Protein 1P0H (pdb70)

Structure (mmCIF, N/CA/C/O backbone):
data_1P0H
#
_entry.id   1P0H
#
_cell.length_a   59.800
_cell.length_b   61.500
_cell.length_c   84.600
_cell.angle_alpha   90.00
_cell.angle_beta   90.00
_cell.angle_gamma   90.00
#
_symmetry.space_group_name_H-M   'P 21 21 21'
#
loop_
_entity.id
_entity.type
_entity.pdbx_description
1 polymer 'hypothetical protein Rv0819'
2 non-polymer 'COENZYME A'
3 non-polymer 'ACETYL COENZYME *A'
4 water water
#
loop_
_atom_site.group_PDB
_atom_site.id
_atom_site.type_symbol
_atom_site.label_atom_id
_atom_site.label_alt_id
_atom_site.label_comp_id
_atom_site.label_asym_id
_atom_site.label_entity_id
_atom_site.label_seq_id
_atom_site.pdbx_PDB_ins_code
_atom_site.Cartn_x
_atom_site.Cartn_y
_atom_site.Cartn_z
_atom_site.occupancy
_atom_site.B_iso_or_equiv
_atom_site.auth_seq_id
_atom_site.auth_comp_id
_atom_site.auth_asym_id
_atom_site.auth_atom_id
_atom_site.pdbx_PDB_model_num
ATOM 1 N N . ALA A 1 6 ? 44.491 0.335 -5.649 1.00 34.69 3 ALA A N 1
ATOM 2 C CA . ALA A 1 6 ? 43.218 0.465 -6.449 1.00 35.01 3 ALA A CA 1
ATOM 3 C C . ALA A 1 6 ? 42.028 0.118 -5.544 1.00 34.57 3 ALA A C 1
ATOM 4 O O . ALA A 1 6 ? 42.021 -0.943 -4.932 1.00 33.76 3 ALA A O 1
ATOM 6 N N . LEU A 1 7 ? 41.049 1.025 -5.455 1.00 34.05 4 LEU A N 1
ATOM 7 C CA . LEU A 1 7 ? 39.854 0.803 -4.633 1.00 32.27 4 LEU A CA 1
ATOM 8 C C . LEU A 1 7 ? 38.768 0.161 -5.481 1.00 32.33 4 LEU A C 1
ATOM 9 O O . LEU A 1 7 ? 38.273 0.757 -6.451 1.00 34.92 4 LEU A O 1
ATOM 14 N N . ASP A 1 8 ? 38.391 -1.058 -5.158 1.00 30.69 5 ASP A N 1
ATOM 15 C CA . ASP A 1 8 ? 37.387 -1.728 -5.959 1.00 30.27 5 ASP A CA 1
ATOM 16 C C . ASP A 1 8 ? 36.048 -1.771 -5.275 1.00 27.62 5 ASP A C 1
ATOM 17 O O . ASP A 1 8 ? 35.916 -2.358 -4.196 1.00 26.55 5 ASP A O 1
ATOM 22 N N . TRP A 1 9 ? 35.044 -1.142 -5.887 1.00 24.05 6 TRP A N 1
ATOM 23 C CA . TRP A 1 9 ? 33.709 -1.169 -5.278 1.00 22.48 6 TRP A CA 1
ATOM 24 C C . TRP A 1 9 ? 33.169 -2.581 -5.289 1.00 22.66 6 TRP A C 1
ATOM 25 O O . TRP A 1 9 ? 33.252 -3.290 -6.318 1.00 24.00 6 TRP A O 1
ATOM 36 N N . ARG A 1 10 ? 32.648 -3.031 -4.142 1.00 20.53 7 ARG A N 1
ATOM 37 C CA . ARG A 1 10 ? 32.109 -4.375 -4.000 1.00 20.86 7 ARG A CA 1
ATOM 38 C C . ARG A 1 10 ? 30.603 -4.296 -3.749 1.00 21.93 7 ARG A C 1
ATOM 39 O O . ARG A 1 10 ? 30.164 -3.394 -3.041 1.00 19.68 7 ARG A O 1
ATOM 47 N N . SER A 1 11 ? 29.821 -5.233 -4.294 1.00 21.44 8 SER A N 1
ATOM 48 C CA . SER A 1 11 ? 28.394 -5.210 -4.078 1.00 22.90 8 SER A CA 1
ATOM 49 C C . SER A 1 11 ? 28.019 -6.285 -3.040 1.00 22.44 8 SER A C 1
ATOM 50 O O . SER A 1 11 ? 26.905 -6.314 -2.529 1.00 24.10 8 SER A O 1
ATOM 53 N N . ALA A 1 12 ? 28.950 -7.187 -2.747 1.00 22.92 9 ALA A N 1
ATOM 54 C CA . ALA A 1 12 ? 28.722 -8.238 -1.762 1.00 23.47 9 ALA A CA 1
ATOM 55 C C . ALA A 1 12 ? 30.089 -8.633 -1.155 1.00 23.50 9 ALA A C 1
ATOM 56 O O . ALA A 1 12 ? 31.165 -8.308 -1.734 1.00 25.32 9 ALA A O 1
ATOM 58 N N . LEU A 1 13 ? 30.029 -9.275 0.012 1.00 21.34 10 LEU A N 1
ATOM 59 C CA . LEU A 1 13 ? 31.231 -9.701 0.774 1.00 22.21 10 LEU A CA 1
ATOM 60 C C . LEU A 1 13 ? 31.206 -11.155 1.238 1.00 21.37 10 LEU A C 1
ATOM 61 O O . LEU A 1 13 ? 30.185 -11.681 1.625 1.00 22.62 10 LEU A O 1
ATOM 66 N N . THR A 1 14 ? 32.352 -11.820 1.230 1.00 23.84 11 THR A N 1
ATOM 67 C CA . THR A 1 14 ? 32.382 -13.178 1.755 1.00 24.94 11 THR A CA 1
ATOM 68 C C . THR A 1 14 ? 32.251 -13.190 3.271 1.00 25.11 11 THR A C 1
ATOM 69 O O . THR A 1 14 ? 32.402 -12.137 3.927 1.00 23.35 11 THR A O 1
ATOM 73 N N . ALA A 1 15 ? 32.012 -14.373 3.842 1.00 23.64 12 ALA A N 1
ATOM 74 C CA . ALA A 1 15 ? 31.886 -14.494 5.285 1.00 22.61 12 ALA A CA 1
ATOM 75 C C . ALA A 1 15 ? 33.161 -13.991 5.961 1.00 23.21 12 ALA A C 1
ATOM 76 O O . ALA A 1 15 ? 33.078 -13.320 6.986 1.00 22.79 12 ALA A O 1
ATOM 78 N N . ASP A 1 16 ? 34.318 -14.334 5.397 1.00 24.80 13 ASP A N 1
ATOM 79 C CA . ASP A 1 16 ? 35.583 -13.933 6.016 1.00 25.39 13 ASP A CA 1
ATOM 80 C C . ASP A 1 16 ? 35.695 -12.414 5.992 1.00 24.76 13 ASP A C 1
ATOM 81 O O . ASP A 1 16 ? 36.159 -11.812 6.972 1.00 22.48 13 ASP A O 1
ATOM 86 N N . GLU A 1 17 ? 35.328 -11.824 4.855 1.00 22.15 14 GLU A N 1
ATOM 87 C CA . GLU A 1 17 ? 35.436 -10.356 4.710 1.00 20.54 14 GLU A CA 1
ATOM 88 C C . GLU A 1 17 ? 34.481 -9.710 5.697 1.00 19.86 14 GLU A C 1
ATOM 89 O O . GLU A 1 17 ? 34.801 -8.674 6.277 1.00 16.61 14 GLU A O 1
ATOM 95 N N . GLN A 1 18 ? 33.305 -10.308 5.881 1.00 18.40 15 GLN A N 1
ATOM 96 C CA . GLN A 1 18 ? 32.366 -9.727 6.835 1.00 17.90 15 GLN A CA 1
ATOM 97 C C . GLN A 1 18 ? 32.939 -9.745 8.222 1.00 18.11 15 GLN A C 1
ATOM 98 O O . GLN A 1 18 ? 32.842 -8.766 8.984 1.00 16.09 15 GLN A O 1
ATOM 104 N N . ARG A 1 19 ? 33.603 -10.846 8.538 1.00 18.56 16 ARG A N 1
ATOM 105 C CA . ARG A 1 19 ? 34.217 -10.967 9.846 1.00 17.86 16 ARG A CA 1
ATOM 106 C C . ARG A 1 19 ? 35.337 -9.954 9.984 1.00 15.18 16 ARG A C 1
ATOM 107 O O . ARG A 1 19 ? 35.515 -9.420 11.068 1.00 16.98 16 ARG A O 1
ATOM 115 N N A SER A 1 20 ? 36.074 -9.733 8.888 0.50 15.17 17 SER A N 1
ATOM 116 N N B SER A 1 20 ? 36.101 -9.722 8.933 0.50 15.98 17 SER A N 1
ATOM 117 C CA A SER A 1 20 ? 37.190 -8.776 8.852 0.50 13.74 17 SER A CA 1
ATOM 118 C CA B SER A 1 20 ? 37.155 -8.757 9.101 0.50 15.39 17 SER A CA 1
ATOM 119 C C A SER A 1 20 ? 36.722 -7.334 9.097 0.50 14.03 17 SER A C 1
ATOM 120 C C B SER A 1 20 ? 36.640 -7.336 9.254 0.50 14.87 17 SER A C 1
ATOM 121 O O A SER A 1 20 ? 37.384 -6.556 9.780 0.50 15.36 17 SER A O 1
ATOM 122 O O B SER A 1 20 ? 37.225 -6.551 10.004 0.50 15.98 17 SER A O 1
ATOM 127 N N . VAL A 1 21 ? 35.564 -6.993 8.551 1.00 14.64 18 VAL A N 1
ATOM 128 C CA . VAL A 1 21 ? 35.016 -5.665 8.711 1.00 14.09 18 VAL A CA 1
ATOM 129 C C . VAL A 1 21 ? 34.507 -5.515 10.150 1.00 12.68 18 VAL A C 1
ATOM 130 O O . VAL A 1 21 ? 34.731 -4.473 10.798 1.00 13.54 18 VAL A O 1
ATOM 134 N N . ARG A 1 22 ? 33.795 -6.526 10.678 1.00 12.37 19 ARG A N 1
ATOM 135 C CA . ARG A 1 22 ? 33.328 -6.408 12.042 1.00 13.47 19 ARG A CA 1
ATOM 136 C C . ARG A 1 22 ? 34.520 -6.256 13.011 1.00 13.95 19 ARG A C 1
ATOM 137 O O . ARG A 1 22 ? 34.454 -5.546 14.011 1.00 13.48 19 ARG A O 1
ATOM 145 N N . ALA A 1 23 ? 35.617 -6.933 12.687 1.00 15.80 20 ALA A N 1
ATOM 146 C CA . ALA A 1 23 ? 36.768 -6.824 13.571 1.00 14.03 20 ALA A CA 1
ATOM 147 C C . ALA A 1 23 ? 37.330 -5.436 13.582 1.00 14.10 20 ALA A C 1
ATOM 148 O O . ALA A 1 23 ? 37.772 -4.953 14.625 1.00 15.11 20 ALA A O 1
ATOM 150 N N . LEU A 1 24 ? 37.318 -4.813 12.417 1.00 13.83 21 LEU A N 1
ATOM 151 C CA . LEU A 1 24 ? 37.877 -3.453 12.280 1.00 13.08 21 LEU A CA 1
ATOM 152 C C . LEU A 1 24 ? 36.986 -2.505 13.054 1.00 13.36 21 LEU A C 1
ATOM 153 O O . LEU A 1 24 ? 37.447 -1.606 13.762 1.00 11.99 21 LEU A O 1
ATOM 158 N N . VAL A 1 25 ? 35.685 -2.698 12.901 1.00 13.25 22 VAL A N 1
ATOM 159 C CA . VAL A 1 25 ? 34.711 -1.853 13.626 1.00 13.38 22 VAL A CA 1
ATOM 160 C C . VAL A 1 25 ? 34.815 -1.987 15.165 1.00 14.79 22 VAL A C 1
ATOM 161 O O . VAL A 1 25 ? 34.914 -1.009 15.842 1.00 14.60 22 VAL A O 1
ATOM 165 N N . THR A 1 26 ? 34.890 -3.221 15.670 1.00 15.17 23 THR A N 1
ATOM 166 C CA . THR A 1 26 ? 35.001 -3.468 17.098 1.00 16.06 23 THR A CA 1
ATOM 167 C C . THR A 1 26 ? 36.329 -2.899 17.651 1.00 16.46 23 THR A C 1
ATOM 168 O O . THR A 1 26 ? 36.356 -2.280 18.719 1.00 17.61 23 THR A O 1
ATOM 172 N N . ALA A 1 27 ? 37.406 -3.066 16.907 1.00 16.71 24 ALA A N 1
ATOM 173 C CA . ALA A 1 27 ? 38.711 -2.560 17.351 1.00 17.62 24 ALA A CA 1
ATOM 174 C C . ALA A 1 27 ? 38.649 -1.057 17.439 1.00 18.42 24 ALA A C 1
ATOM 175 O O . ALA A 1 27 ? 39.194 -0.432 18.350 1.00 18.54 24 ALA A O 1
ATOM 177 N N . THR A 1 28 ? 37.922 -0.457 16.507 1.00 14.42 25 THR A N 1
ATOM 178 C CA . THR A 1 28 ? 37.868 0.977 16.496 1.00 14.36 25 THR A CA 1
ATOM 179 C C . THR A 1 28 ? 37.002 1.532 17.630 1.00 15.26 25 THR A C 1
ATOM 180 O O . THR A 1 28 ? 37.367 2.545 18.254 1.00 15.40 25 THR A O 1
ATOM 184 N N . THR A 1 29 ? 35.871 0.882 17.899 1.00 14.15 26 THR A N 1
ATOM 185 C CA . THR A 1 29 ? 35.013 1.302 18.983 1.00 14.90 26 THR A CA 1
ATOM 186 C C . THR A 1 29 ? 35.795 1.286 20.310 1.00 18.44 26 THR A C 1
ATOM 187 O O . THR A 1 29 ? 35.687 2.189 21.102 1.00 17.68 26 THR A O 1
ATOM 191 N N . ALA A 1 30 ? 36.658 0.288 20.458 1.00 18.98 27 ALA A N 1
ATOM 192 C CA . ALA A 1 30 ? 37.414 0.173 21.707 1.00 20.50 27 ALA A CA 1
ATOM 193 C C . ALA A 1 30 ? 38.289 1.377 21.963 1.00 21.83 27 ALA A C 1
ATOM 194 O O . ALA A 1 30 ? 38.442 1.827 23.126 1.00 23.46 27 ALA A O 1
ATOM 196 N N . VAL A 1 31 ? 38.925 1.858 20.907 1.00 18.77 28 VAL A N 1
ATOM 197 C CA . VAL A 1 31 ? 39.819 2.999 20.988 1.00 19.44 28 VAL A CA 1
ATOM 198 C C . VAL A 1 31 ? 39.119 4.346 20.984 1.00 19.23 28 VAL A C 1
ATOM 199 O O . VAL A 1 31 ? 39.399 5.246 21.809 1.00 19.67 28 VAL A O 1
ATOM 203 N N . ASP A 1 32 ? 38.161 4.493 20.059 1.00 16.82 29 ASP A N 1
ATOM 204 C CA . ASP A 1 32 ? 37.493 5.791 19.920 1.00 17.33 29 ASP A CA 1
ATOM 205 C C . ASP A 1 32 ? 36.383 6.035 20.951 1.00 17.69 29 ASP A C 1
ATOM 206 O O . ASP A 1 32 ? 36.007 7.222 21.150 1.00 18.40 29 ASP A O 1
ATOM 211 N N . GLY A 1 33 ? 35.846 4.944 21.533 1.00 17.95 30 GLY A N 1
ATOM 212 C CA . GLY A 1 33 ? 34.771 5.033 22.515 1.00 19.17 30 GLY A CA 1
ATOM 213 C C . GLY A 1 33 ? 33.388 5.197 21.865 1.00 18.87 30 GLY A C 1
ATOM 214 O O . GLY A 1 33 ? 32.361 5.314 22.560 1.00 21.00 30 GLY A O 1
ATOM 215 N N . VAL A 1 34 ? 33.392 5.230 20.525 1.00 17.69 31 VAL A N 1
ATOM 216 C CA . VAL A 1 34 ? 32.187 5.417 19.712 1.00 19.19 31 VAL A CA 1
ATOM 217 C C . VAL A 1 34 ? 32.292 4.448 18.499 1.00 16.38 31 VAL A C 1
ATOM 218 O O . VAL A 1 34 ? 33.352 4.363 17.902 1.00 14.88 31 VAL A O 1
ATOM 222 N N . ALA A 1 35 ? 31.213 3.736 18.124 1.00 14.94 32 ALA A N 1
ATOM 223 C CA . ALA A 1 35 ? 31.303 2.839 16.965 1.00 14.88 32 ALA A CA 1
ATOM 224 C C . ALA A 1 35 ? 31.398 3.753 15.738 1.00 13.70 32 ALA A C 1
ATOM 225 O O . ALA A 1 35 ? 30.624 4.685 15.591 1.00 13.15 32 ALA A O 1
ATOM 227 N N . PRO A 1 36 ? 32.305 3.457 14.820 1.00 13.08 33 PRO A N 1
ATOM 228 C CA . PRO A 1 36 ? 32.498 4.306 13.631 1.00 12.14 33 PRO A CA 1
ATOM 229 C C . PRO A 1 36 ? 31.472 4.213 12.557 1.00 11.60 33 PRO A C 1
ATOM 230 O O . PRO A 1 36 ? 31.384 5.119 11.702 1.00 13.51 33 PRO A O 1
ATOM 234 N N . VAL A 1 37 ? 30.782 3.089 12.539 1.00 12.05 34 VAL A N 1
ATOM 235 C CA . VAL A 1 37 ? 29.675 2.902 11.560 1.00 12.86 34 VAL A CA 1
ATOM 236 C C . VAL A 1 37 ? 28.496 2.381 12.362 1.00 13.38 34 VAL A C 1
ATOM 237 O O . VAL A 1 37 ? 28.655 1.790 13.420 1.00 15.41 34 VAL A O 1
ATOM 241 N N . GLY A 1 38 ? 27.275 2.631 11.879 1.00 12.47 35 GLY A N 1
ATOM 242 C CA . GLY A 1 38 ? 26.100 2.204 12.603 1.00 14.43 35 GLY A CA 1
ATOM 243 C C . GLY A 1 38 ? 25.653 0.789 12.535 1.00 13.55 35 GLY A C 1
ATOM 244 O O . GLY A 1 38 ? 26.175 -0.034 11.759 1.00 14.44 35 GLY A O 1
ATOM 245 N N . GLU A 1 39 ? 24.628 0.493 13.320 1.00 14.58 36 GLU A N 1
ATOM 246 C CA . GLU A 1 39 ? 24.123 -0.855 13.381 1.00 17.18 36 GLU A CA 1
ATOM 247 C C . GLU A 1 39 ? 23.535 -1.341 12.072 1.00 14.96 36 GLU A C 1
ATOM 248 O O . GLU A 1 39 ? 23.638 -2.517 11.751 1.00 16.70 36 GLU A O 1
ATOM 254 N N . GLN A 1 40 ? 22.932 -0.436 11.313 1.00 15.70 37 GLN A N 1
ATOM 255 C CA . GLN A 1 40 ? 22.365 -0.846 10.043 1.00 15.73 37 GLN A CA 1
ATOM 256 C C . GLN A 1 40 ? 23.493 -1.171 9.040 1.00 14.43 37 GLN A C 1
ATOM 257 O O . GLN A 1 40 ? 23.376 -2.146 8.267 1.00 14.22 37 GLN A O 1
ATOM 263 N N . VAL A 1 41 ? 24.583 -0.406 9.082 1.00 14.77 38 VAL A N 1
ATOM 264 C CA . VAL A 1 41 ? 25.712 -0.720 8.176 1.00 13.71 38 VAL A CA 1
ATOM 265 C C . VAL A 1 41 ? 26.165 -2.161 8.498 1.00 15.59 38 VAL A C 1
ATOM 266 O O . VAL A 1 41 ? 26.448 -2.948 7.596 1.00 15.31 38 VAL A O 1
ATOM 270 N N . LEU A 1 42 ? 26.255 -2.507 9.801 1.00 14.72 39 LEU A N 1
ATOM 271 C CA . LEU A 1 42 ? 26.670 -3.878 10.154 1.00 14.68 39 LEU A CA 1
ATOM 272 C C . LEU A 1 42 ? 25.695 -4.904 9.606 1.00 14.95 39 LEU A C 1
ATOM 273 O O . LEU A 1 42 ? 26.111 -5.951 9.127 1.00 15.82 39 LEU A O 1
ATOM 278 N N . ARG A 1 43 ? 24.404 -4.587 9.595 1.00 15.28 40 ARG A N 1
ATOM 279 C CA . ARG A 1 43 ? 23.420 -5.556 9.043 1.00 16.28 40 ARG A CA 1
ATOM 280 C C . ARG A 1 43 ? 23.556 -5.654 7.511 1.00 17.15 40 ARG A C 1
ATOM 281 O O . ARG A 1 43 ? 23.166 -6.663 6.909 1.00 19.30 40 ARG A O 1
ATOM 289 N N . GLU A 1 44 ? 24.112 -4.632 6.889 1.00 14.91 41 GLU A N 1
ATOM 290 C CA . GLU A 1 44 ? 24.229 -4.648 5.413 1.00 15.74 41 GLU A CA 1
ATOM 291 C C . GLU A 1 44 ? 25.412 -5.494 4.990 1.00 17.16 41 GLU A C 1
ATOM 292 O O . GLU A 1 44 ? 25.540 -5.858 3.808 1.00 15.40 41 GLU A O 1
ATOM 298 N N . LEU A 1 45 ? 26.309 -5.831 5.928 1.00 16.27 42 LEU A N 1
ATOM 299 C CA . LEU A 1 45 ? 27.478 -6.588 5.499 1.00 16.56 42 LEU A CA 1
ATOM 300 C C . LEU A 1 45 ? 27.166 -7.944 4.864 1.00 17.38 42 LEU A C 1
ATOM 301 O O . LEU A 1 45 ? 27.931 -8.421 3.987 1.00 17.89 42 LEU A O 1
ATOM 306 N N . GLY A 1 46 ? 26.082 -8.556 5.345 1.00 17.24 43 GLY A N 1
ATOM 307 C CA . GLY A 1 46 ? 25.689 -9.876 4.874 1.00 17.55 43 GLY A CA 1
ATOM 308 C C . GLY A 1 46 ? 24.630 -9.812 3.789 1.00 19.59 43 GLY A C 1
ATOM 309 O O . GLY A 1 46 ? 24.079 -10.862 3.469 1.00 21.79 43 GLY A O 1
ATOM 310 N N . GLN A 1 47 ? 24.384 -8.617 3.232 1.00 18.34 44 GLN A N 1
ATOM 311 C CA . GLN A 1 47 ? 23.391 -8.422 2.158 1.00 19.74 44 GLN A CA 1
ATOM 312 C C . GLN A 1 47 ? 24.050 -7.919 0.880 1.00 19.32 44 GLN A C 1
ATOM 313 O O . GLN A 1 47 ? 25.243 -7.615 0.874 1.00 19.44 44 GLN A O 1
ATOM 319 N N . GLN A 1 48 ? 23.254 -7.819 -0.199 1.00 18.80 45 GLN A N 1
ATOM 320 C CA . GLN A 1 48 ? 23.799 -7.380 -1.498 1.00 19.43 45 GLN A CA 1
ATOM 321 C C . GLN A 1 48 ? 23.110 -6.105 -1.953 1.00 20.07 45 GLN A C 1
ATOM 322 O O . GLN A 1 48 ? 23.032 -5.817 -3.159 1.00 18.96 45 GLN A O 1
ATOM 328 N N . ARG A 1 49 ? 22.701 -5.298 -0.980 1.00 19.48 46 ARG A N 1
ATOM 329 C CA . ARG A 1 49 ? 21.942 -4.062 -1.218 1.00 20.48 46 ARG A CA 1
ATOM 330 C C . ARG A 1 49 ? 22.773 -2.814 -1.206 1.00 18.24 46 ARG A C 1
ATOM 331 O O . ARG A 1 49 ? 22.270 -1.757 -1.577 1.00 19.47 46 ARG A O 1
ATOM 339 N N . THR A 1 50 ? 24.033 -2.898 -0.792 1.00 15.29 47 THR A N 1
ATOM 340 C CA . THR A 1 50 ? 24.840 -1.693 -0.728 1.00 16.26 47 THR A CA 1
ATOM 341 C C . THR A 1 50 ? 26.196 -1.855 -1.410 1.00 15.52 47 THR A C 1
ATOM 342 O O . THR A 1 50 ? 26.439 -2.897 -2.057 1.00 16.14 47 THR A O 1
ATOM 346 N N . GLU A 1 51 ? 27.032 -0.824 -1.387 1.00 14.53 48 GLU A N 1
ATOM 347 C CA . GLU A 1 51 ? 28.340 -0.956 -2.022 1.00 16.34 48 GLU A CA 1
ATOM 348 C C . GLU A 1 51 ? 29.439 -0.709 -1.004 1.00 16.65 48 GLU A C 1
ATOM 349 O O . GLU A 1 51 ? 29.249 0.031 -0.065 1.00 15.48 48 GLU A O 1
ATOM 355 N N . HIS A 1 52 ? 30.566 -1.370 -1.188 1.00 16.53 49 HIS A N 1
ATOM 356 C CA . HIS A 1 52 ? 31.607 -1.316 -0.140 1.00 16.93 49 HIS A CA 1
ATOM 357 C C . HIS A 1 52 ? 33.029 -1.149 -0.689 1.00 16.86 49 HIS A C 1
ATOM 358 O O . HIS A 1 52 ? 33.367 -1.542 -1.814 1.00 17.94 49 HIS A O 1
ATOM 365 N N . LEU A 1 53 ? 33.872 -0.575 0.144 1.00 14.95 50 LEU A N 1
ATOM 366 C CA . LEU A 1 53 ? 35.306 -0.525 -0.155 1.00 14.21 50 LEU A CA 1
ATOM 367 C C . LEU A 1 53 ? 35.982 -1.196 1.066 1.00 16.02 50 LEU A C 1
ATOM 368 O O . LEU A 1 53 ? 35.676 -0.856 2.207 1.00 15.79 50 LEU A O 1
ATOM 373 N N . LEU A 1 54 ? 36.909 -2.128 0.810 1.00 15.89 51 LEU A N 1
ATOM 374 C CA . LEU A 1 54 ? 37.702 -2.750 1.861 1.00 16.40 51 LEU A CA 1
ATOM 375 C C . LEU A 1 54 ? 39.184 -2.462 1.519 1.00 17.82 51 LEU A C 1
ATOM 376 O O . LEU A 1 54 ? 39.649 -2.801 0.408 1.00 20.45 51 LEU A O 1
ATOM 381 N N . VAL A 1 55 ? 39.934 -1.892 2.449 1.00 17.77 52 VAL A N 1
ATOM 382 C CA . VAL A 1 55 ? 41.328 -1.619 2.170 1.00 17.69 52 VAL A CA 1
ATOM 383 C C . VAL A 1 55 ? 42.093 -2.644 2.994 1.00 19.44 52 VAL A C 1
ATOM 384 O O . VAL A 1 55 ? 41.960 -2.729 4.212 1.00 17.94 52 VAL A O 1
ATOM 388 N N . ALA A 1 56 ? 42.854 -3.469 2.284 1.00 19.35 53 ALA A N 1
ATOM 389 C CA . ALA A 1 56 ? 43.621 -4.555 2.889 1.00 21.13 53 ALA A CA 1
ATOM 390 C C . ALA A 1 56 ? 44.892 -4.040 3.453 1.00 21.92 53 ALA A C 1
ATOM 391 O O . ALA A 1 56 ? 45.450 -3.058 2.990 1.00 21.37 53 ALA A O 1
ATOM 393 N N . GLY A 1 57 ? 45.376 -4.753 4.459 1.00 24.03 54 GLY A N 1
ATOM 394 C CA . GLY A 1 57 ? 46.631 -4.419 5.051 1.00 24.88 54 GLY A CA 1
ATOM 395 C C . GLY A 1 57 ? 47.758 -4.892 4.124 1.00 28.50 54 GLY A C 1
ATOM 396 O O . GLY A 1 57 ? 47.531 -5.483 3.059 1.00 25.13 54 GLY A O 1
ATOM 397 N N . SER A 1 58 ? 48.981 -4.650 4.582 1.00 32.18 55 SER A N 1
ATOM 398 C CA . SER A 1 58 ? 50.213 -4.930 3.840 1.00 34.94 55 SER A CA 1
ATOM 399 C C . SER A 1 58 ? 50.644 -6.349 3.512 1.00 35.87 55 SER A C 1
ATOM 400 O O . SER A 1 58 ? 51.175 -6.596 2.438 1.00 36.81 55 SER A O 1
ATOM 403 N N . ARG A 1 59 ? 50.471 -7.295 4.416 1.00 36.27 56 ARG A N 1
ATOM 404 C CA . ARG A 1 59 ? 50.925 -8.604 4.022 1.00 36.01 56 ARG A CA 1
ATOM 405 C C . ARG A 1 59 ? 49.774 -9.580 4.010 1.00 33.92 56 ARG A C 1
ATOM 406 O O . ARG A 1 59 ? 48.703 -9.286 4.539 1.00 34.05 56 ARG A O 1
ATOM 414 N N . PRO A 1 60 ? 49.964 -10.738 3.353 1.00 31.45 57 PRO A N 1
ATOM 415 C CA . PRO A 1 60 ? 48.939 -11.772 3.235 1.00 29.68 57 PRO A CA 1
ATOM 416 C C . PRO A 1 60 ? 48.440 -12.330 4.553 1.00 27.76 57 PRO A C 1
ATOM 417 O O . PRO A 1 60 ? 49.200 -12.405 5.541 1.00 26.05 57 PRO A O 1
ATOM 421 N N . GLY A 1 61 ? 47.158 -12.709 4.547 1.00 25.21 58 GLY A N 1
ATOM 422 C CA . GLY A 1 61 ? 46.549 -13.295 5.717 1.00 24.19 58 GLY A CA 1
ATOM 423 C C . GLY A 1 61 ? 46.226 -12.299 6.817 1.00 24.40 58 GLY A C 1
ATOM 424 O O . GLY A 1 61 ? 45.890 -12.711 7.926 1.00 26.15 58 GLY A O 1
ATOM 425 N N . GLY A 1 62 ? 46.259 -11.004 6.517 1.00 22.20 59 GLY A N 1
ATOM 426 C CA . GLY A 1 62 ? 46.021 -10.038 7.575 1.00 20.78 59 GLY A CA 1
ATOM 427 C C . GLY A 1 62 ? 44.648 -9.371 7.649 1.00 20.10 59 GLY A C 1
ATOM 428 O O . GLY A 1 62 ? 43.762 -9.576 6.804 1.00 20.85 59 GLY A O 1
ATOM 429 N N . PRO A 1 63 ? 44.457 -8.560 8.684 1.00 16.37 60 PRO A N 1
ATOM 430 C CA . PRO A 1 63 ? 43.183 -7.866 8.864 1.00 15.79 60 PRO A CA 1
ATOM 431 C C . PRO A 1 63 ? 43.076 -6.673 7.898 1.00 16.32 60 PRO A C 1
ATOM 432 O O . PRO A 1 63 ? 44.073 -6.261 7.312 1.00 16.98 60 PRO A O 1
ATOM 436 N N . ILE A 1 64 ? 41.878 -6.138 7.762 1.00 17.79 61 ILE A N 1
ATOM 437 C CA . ILE A 1 64 ? 41.786 -4.952 6.904 1.00 19.74 61 ILE A CA 1
ATOM 438 C C . ILE A 1 64 ? 42.073 -3.642 7.672 1.00 19.15 61 ILE A C 1
ATOM 439 O O . ILE A 1 64 ? 42.102 -3.598 8.920 1.00 22.50 61 ILE A O 1
ATOM 444 N N . ILE A 1 65 ? 42.365 -2.581 6.967 1.00 19.13 62 ILE A N 1
ATOM 445 C CA . ILE A 1 65 ? 42.728 -1.353 7.653 1.00 19.21 62 ILE A CA 1
ATOM 446 C C . ILE A 1 65 ? 41.738 -0.234 7.372 1.00 18.16 62 ILE A C 1
ATOM 447 O O . ILE A 1 65 ? 41.751 0.801 8.068 1.00 19.81 62 ILE A O 1
ATOM 452 N N . GLY A 1 66 ? 40.864 -0.447 6.389 1.00 15.76 63 GLY A N 1
ATOM 453 C CA . GLY A 1 66 ? 39.907 0.628 6.097 1.00 13.86 63 GLY A CA 1
ATOM 454 C C . GLY A 1 66 ? 38.677 0.022 5.488 1.00 12.14 63 GLY A C 1
ATOM 455 O O . GLY A 1 66 ? 38.726 -1.015 4.808 1.00 13.10 63 GLY A O 1
ATOM 456 N N . TYR A 1 67 ? 37.544 0.690 5.730 1.00 11.52 64 TYR A N 1
ATOM 457 C CA . TYR A 1 67 ? 36.275 0.207 5.207 1.00 11.89 64 TYR A CA 1
ATOM 458 C C . TYR A 1 67 ? 35.328 1.374 4.952 1.00 12.30 64 TYR A C 1
ATOM 459 O O . TYR A 1 67 ? 35.294 2.308 5.719 1.00 12.20 64 TYR A O 1
ATOM 468 N N . LEU A 1 68 ? 34.539 1.279 3.890 1.00 11.45 65 LEU A N 1
ATOM 469 C CA . LEU A 1 68 ? 33.516 2.326 3.660 1.00 11.32 65 LEU A CA 1
ATOM 470 C C . LEU A 1 68 ? 32.286 1.601 3.118 1.00 12.29 65 LEU A C 1
ATOM 471 O O . LEU A 1 68 ? 32.408 0.672 2.294 1.00 11.86 65 LEU A O 1
ATOM 476 N N . ASN A 1 69 ? 31.099 2.015 3.591 1.00 12.15 66 ASN A N 1
ATOM 477 C CA . ASN A 1 69 ? 29.853 1.475 3.081 1.00 11.33 66 ASN A CA 1
ATOM 478 C C . ASN A 1 69 ? 29.135 2.643 2.400 1.00 11.79 66 ASN A C 1
ATOM 479 O O . ASN A 1 69 ? 29.125 3.756 2.932 1.00 13.05 66 ASN A O 1
ATOM 484 N N . LEU A 1 70 ? 28.519 2.367 1.247 1.00 12.87 67 LEU A N 1
ATOM 485 C CA . LEU A 1 70 ? 27.749 3.419 0.542 1.00 13.65 67 LEU A CA 1
ATOM 486 C C . LEU A 1 70 ? 26.362 2.832 0.407 1.00 14.03 67 LEU A C 1
ATOM 487 O O . LEU A 1 70 ? 26.159 1.803 -0.252 1.00 15.35 67 LEU A O 1
ATOM 492 N N A SER A 1 71 ? 25.406 3.442 1.099 0.50 15.24 68 SER A N 1
ATOM 493 N N B SER A 1 71 ? 25.419 3.473 1.071 0.50 15.34 68 SER A N 1
ATOM 494 C CA A SER A 1 71 ? 24.006 2.987 1.096 0.50 16.36 68 SER A CA 1
ATOM 495 C CA B SER A 1 71 ? 24.034 3.021 1.098 0.50 16.65 68 SER A CA 1
ATOM 496 C C A SER A 1 71 ? 23.208 3.890 0.186 0.50 18.40 68 SER A C 1
ATOM 497 C C B SER A 1 71 ? 23.218 3.906 0.176 0.50 18.58 68 SER A C 1
ATOM 498 O O A SER A 1 71 ? 23.245 5.116 0.327 0.50 18.10 68 SER A O 1
ATOM 499 O O B SER A 1 71 ? 23.243 5.134 0.307 0.50 18.25 68 SER A O 1
ATOM 504 N N . PRO A 1 72 ? 22.500 3.299 -0.787 1.00 19.99 69 PRO A N 1
ATOM 505 C CA . PRO A 1 72 ? 21.705 4.104 -1.711 1.00 23.36 69 PRO A CA 1
ATOM 506 C C . PRO A 1 72 ? 20.625 4.864 -0.955 1.00 25.68 69 PRO A C 1
ATOM 507 O O . PRO A 1 72 ? 20.221 4.485 0.141 1.00 27.06 69 PRO A O 1
ATOM 511 N N . PRO A 1 73 ? 20.181 5.988 -1.507 1.00 28.15 70 PRO A N 1
ATOM 512 C CA . PRO A 1 73 ? 19.119 6.745 -0.828 1.00 29.08 70 PRO A CA 1
ATOM 513 C C . PRO A 1 73 ? 17.768 6.013 -1.094 1.00 29.93 70 PRO A C 1
ATOM 514 O O . PRO A 1 73 ? 17.691 5.257 -2.057 1.00 31.59 70 PRO A O 1
ATOM 518 N N . GLY A 1 77 ? 17.339 12.191 -2.392 1.00 32.00 74 GLY A N 1
ATOM 519 C CA . GLY A 1 77 ? 18.604 12.615 -1.815 1.00 31.31 74 GLY A CA 1
ATOM 520 C C . GLY A 1 77 ? 19.753 11.761 -2.306 1.00 29.66 74 GLY A C 1
ATOM 521 O O . GLY A 1 77 ? 19.541 10.862 -3.107 1.00 31.65 74 GLY A O 1
ATOM 522 N N . GLY A 1 78 ? 20.955 12.088 -1.834 1.00 27.53 75 GLY A N 1
ATOM 523 C CA . GLY A 1 78 ? 22.189 11.385 -2.176 1.00 23.75 75 GLY A CA 1
ATOM 524 C C . GLY A 1 78 ? 22.357 10.173 -1.284 1.00 21.25 75 GLY A C 1
ATOM 525 O O . GLY A 1 78 ? 21.614 9.975 -0.306 1.00 21.13 75 GLY A O 1
ATOM 526 N N . ALA A 1 79 ? 23.311 9.338 -1.661 1.00 19.30 76 ALA A N 1
ATOM 527 C CA . ALA A 1 79 ? 23.593 8.120 -0.910 1.00 16.20 76 ALA A CA 1
ATOM 528 C C . ALA A 1 79 ? 24.242 8.567 0.402 1.00 15.34 76 ALA A C 1
ATOM 529 O O . ALA A 1 79 ? 24.607 9.734 0.576 1.00 15.26 76 ALA A O 1
ATOM 531 N N . MET A 1 80 ? 24.397 7.617 1.339 1.00 14.14 77 MET A N 1
ATOM 532 C CA . MET A 1 80 ? 25.020 7.941 2.627 1.00 12.31 77 MET A CA 1
ATOM 533 C C . MET A 1 80 ? 26.248 7.016 2.775 1.00 11.24 77 MET A C 1
ATOM 534 O O . MET A 1 80 ? 26.111 5.771 2.579 1.00 13.46 77 MET A O 1
ATOM 539 N N . ALA A 1 81 ? 27.407 7.623 3.082 1.00 11.67 78 ALA A N 1
ATOM 540 C CA . ALA A 1 81 ? 28.597 6.775 3.273 1.00 11.79 78 ALA A CA 1
ATOM 541 C C . ALA A 1 81 ? 28.956 6.773 4.754 1.00 12.33 78 ALA A C 1
ATOM 542 O O . ALA A 1 81 ? 28.837 7.803 5.405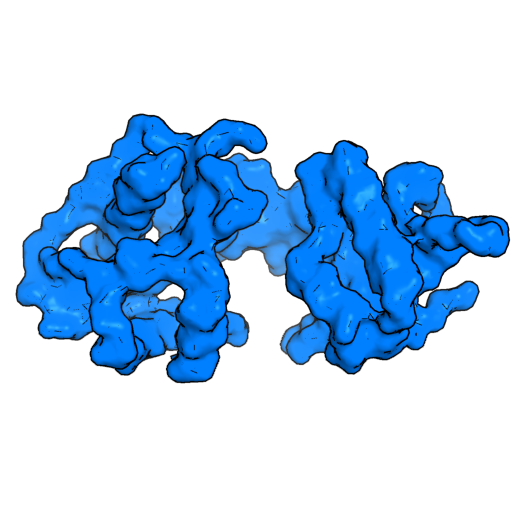 1.00 13.26 78 ALA A O 1
ATOM 544 N N . GLU A 1 82 ? 29.445 5.631 5.235 1.00 10.30 79 GLU A N 1
ATOM 545 C CA . GLU A 1 82 ? 29.971 5.525 6.634 1.00 11.45 79 GLU A CA 1
ATOM 546 C C . GLU A 1 82 ? 31.333 4.861 6.423 1.00 11.52 79 GLU A C 1
ATOM 547 O O . GLU A 1 82 ? 31.474 3.995 5.574 1.00 10.87 79 GLU A O 1
ATOM 553 N N . LEU A 1 83 ? 32.352 5.348 7.123 1.00 11.10 80 LEU A N 1
ATOM 554 C CA . LEU A 1 83 ? 33.705 4.793 6.870 1.00 13.06 80 LEU A CA 1
ATOM 555 C C . LEU A 1 83 ? 34.529 4.795 8.117 1.00 12.99 80 LEU A C 1
ATOM 556 O O . LEU A 1 83 ? 34.279 5.545 9.093 1.00 12.49 80 LEU A O 1
ATOM 561 N N . VAL A 1 84 ? 35.572 3.977 8.052 1.00 10.70 81 VAL A N 1
ATOM 562 C CA . VAL A 1 84 ? 36.436 3.799 9.219 1.00 12.29 81 VAL A CA 1
ATOM 563 C C . VAL A 1 84 ? 37.834 3.388 8.755 1.00 12.47 81 VAL A C 1
ATOM 564 O O . VAL A 1 84 ? 37.973 2.540 7.863 1.00 11.97 81 VAL A O 1
ATOM 568 N N . VAL A 1 85 ? 38.839 4.005 9.380 1.00 12.15 82 VAL A N 1
ATOM 569 C CA . VAL A 1 85 ? 40.269 3.589 9.168 1.00 12.93 82 VAL A CA 1
ATOM 570 C C . VAL A 1 85 ? 40.735 3.165 10.566 1.00 12.88 82 VAL A C 1
ATOM 571 O O . VAL A 1 85 ? 40.478 3.862 11.553 1.00 13.49 82 VAL A O 1
ATOM 575 N N . HIS A 1 86 ? 41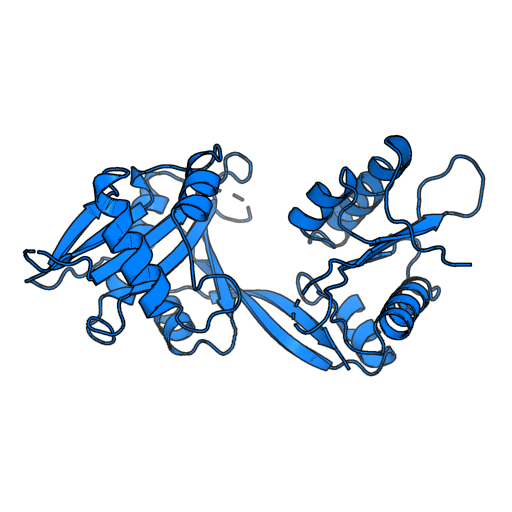.409 2.005 10.639 1.00 13.54 83 HIS A N 1
ATOM 576 C CA . HIS A 1 86 ? 41.882 1.482 11.912 1.00 14.38 83 HIS A CA 1
ATOM 577 C C . HIS A 1 86 ? 42.719 2.534 12.606 1.00 14.32 83 HIS A C 1
ATOM 578 O O . HIS A 1 86 ? 43.536 3.186 11.971 1.00 14.41 83 HIS A O 1
ATOM 585 N N . PRO A 1 87 ? 42.548 2.696 13.913 1.00 14.84 84 PRO A N 1
ATOM 586 C CA . PRO A 1 87 ? 43.351 3.707 14.644 1.00 16.54 84 PRO A CA 1
ATOM 587 C C . PRO A 1 87 ? 44.866 3.637 14.379 1.00 17.46 84 PRO A C 1
ATOM 588 O O . PRO A 1 87 ? 45.546 4.652 14.356 1.00 18.37 84 PRO A O 1
ATOM 592 N N . GLN A 1 88 ? 45.393 2.443 14.219 1.00 17.24 85 GLN A N 1
ATOM 593 C CA . GLN A 1 88 ? 46.857 2.289 13.959 1.00 19.08 85 GLN A CA 1
ATOM 594 C C . GLN A 1 88 ? 47.293 2.639 12.547 1.00 18.28 85 GLN A C 1
ATOM 595 O O . GLN A 1 88 ? 48.492 2.735 12.258 1.00 18.15 85 GLN A O 1
ATOM 601 N N . SER A 1 89 ? 46.314 2.862 11.660 1.00 19.09 86 SER A N 1
ATOM 602 C CA . SER A 1 89 ? 46.561 3.125 10.247 1.00 18.36 86 SER A CA 1
ATOM 603 C C . SER A 1 89 ? 46.118 4.536 9.791 1.00 17.25 86 SER A C 1
ATOM 604 O O . SER A 1 89 ? 46.117 4.782 8.614 1.00 16.19 86 SER A O 1
ATOM 607 N N . ARG A 1 90 ? 45.757 5.411 10.725 1.00 16.62 87 ARG A N 1
ATOM 608 C CA . ARG A 1 90 ? 45.312 6.754 10.378 1.00 15.87 87 ARG A CA 1
ATOM 609 C C . ARG A 1 90 ? 46.468 7.688 9.962 1.00 17.23 87 ARG A C 1
ATOM 610 O O . ARG A 1 90 ? 47.671 7.351 10.136 1.00 17.97 87 ARG A O 1
ATOM 618 N N . ARG A 1 91 ? 46.101 8.826 9.389 1.00 17.65 88 ARG A N 1
ATOM 619 C CA . ARG A 1 91 ? 47.047 9.865 8.933 1.00 19.24 88 ARG A CA 1
ATOM 620 C C . ARG A 1 91 ? 47.966 9.353 7.842 1.00 21.53 88 ARG A C 1
ATOM 621 O O . ARG A 1 91 ? 49.116 9.804 7.686 1.00 21.49 88 ARG A O 1
ATOM 629 N N . ARG A 1 92 ? 47.454 8.411 7.051 1.00 19.64 89 ARG A N 1
ATOM 630 C CA . ARG A 1 92 ? 48.210 7.853 5.932 1.00 21.02 89 ARG A CA 1
ATOM 631 C C . ARG A 1 92 ? 47.438 8.061 4.627 1.00 20.64 89 ARG A C 1
ATOM 632 O O . ARG A 1 92 ? 47.809 7.527 3.579 1.00 21.34 89 ARG A O 1
ATOM 640 N N . GLY A 1 93 ? 46.338 8.813 4.680 1.00 19.35 90 GLY A N 1
ATOM 641 C CA . GLY A 1 93 ? 45.577 9.074 3.451 1.00 19.25 90 GLY A CA 1
ATOM 642 C C . GLY A 1 93 ? 44.482 8.096 3.059 1.00 19.35 90 GLY A C 1
ATOM 643 O O . GLY A 1 93 ? 43.823 8.259 2.042 1.00 18.70 90 GLY A O 1
ATOM 644 N N . ILE A 1 94 ? 44.296 7.043 3.846 1.00 18.00 91 ILE A N 1
ATOM 645 C CA . ILE A 1 94 ? 43.320 6.040 3.528 1.00 17.20 91 ILE A CA 1
ATOM 646 C C . ILE A 1 94 ? 41.883 6.582 3.604 1.00 17.29 91 ILE A C 1
ATOM 647 O O . ILE A 1 94 ? 41.087 6.309 2.711 1.00 14.75 91 ILE A O 1
ATOM 652 N N . GLY A 1 95 ? 41.595 7.339 4.666 1.00 16.79 92 GLY A N 1
ATOM 653 C CA . GLY A 1 95 ? 40.259 7.91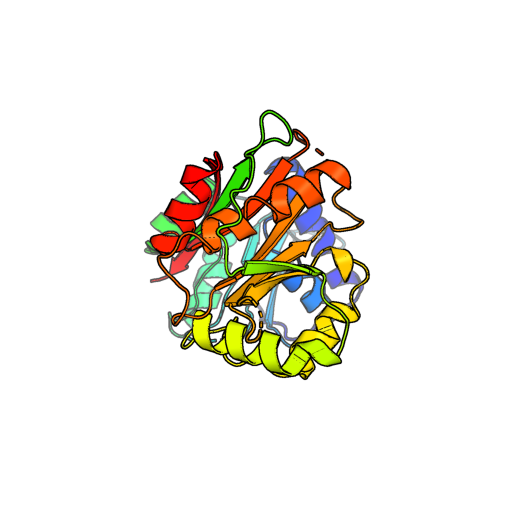4 4.797 1.00 15.60 92 GLY A CA 1
ATOM 654 C C . GLY A 1 95 ? 39.932 8.825 3.617 1.00 16.18 92 GLY A C 1
ATOM 655 O O . GLY A 1 95 ? 38.840 8.722 2.999 1.00 14.83 92 GLY A O 1
ATOM 656 N N . THR A 1 96 ? 40.900 9.708 3.284 1.00 15.33 93 THR A N 1
ATOM 657 C CA . THR A 1 96 ? 40.721 10.627 2.141 1.00 17.51 93 THR A CA 1
ATOM 658 C C . THR A 1 96 ? 40.527 9.841 0.851 1.00 15.74 93 THR A C 1
ATOM 659 O O . THR A 1 96 ? 39.646 10.143 0.029 1.00 15.00 93 THR A O 1
ATOM 663 N N . ALA A 1 97 ? 41.327 8.814 0.622 1.00 16.36 94 ALA A N 1
ATOM 664 C CA . ALA A 1 97 ? 41.146 8.054 -0.631 1.00 17.96 94 ALA A CA 1
ATOM 665 C C . ALA A 1 97 ? 39.772 7.408 -0.737 1.00 18.72 94 ALA A C 1
ATOM 666 O O . ALA A 1 97 ? 39.132 7.399 -1.791 1.00 16.48 94 ALA A O 1
ATOM 668 N N . MET A 1 98 ? 39.271 6.859 0.375 1.00 16.32 95 MET A N 1
ATOM 669 C CA . MET A 1 98 ? 37.961 6.220 0.278 1.00 15.79 95 MET A CA 1
ATOM 670 C C . MET A 1 98 ? 36.866 7.307 0.105 1.00 14.70 95 MET A C 1
ATOM 671 O O . MET A 1 98 ? 35.970 7.108 -0.673 1.00 13.77 95 MET A O 1
ATOM 676 N N . ALA A 1 99 ? 37.003 8.434 0.817 1.00 14.54 96 ALA A N 1
ATOM 677 C CA . ALA A 1 99 ? 35.992 9.495 0.742 1.00 13.01 96 ALA A CA 1
ATOM 678 C C . ALA A 1 99 ? 35.952 10.113 -0.643 1.00 16.91 96 ALA A C 1
ATOM 679 O O . ALA A 1 99 ? 34.887 10.307 -1.250 1.00 16.31 96 ALA A O 1
ATOM 681 N N . ARG A 1 100 ? 37.133 10.333 -1.182 1.00 16.62 97 ARG A N 1
ATOM 682 C CA . ARG A 1 100 ? 37.172 10.906 -2.541 1.00 17.31 97 ARG A CA 1
ATOM 683 C C . ARG A 1 100 ? 36.579 9.911 -3.535 1.00 16.58 97 ARG A C 1
ATOM 684 O O . ARG A 1 100 ? 35.942 10.316 -4.537 1.00 17.82 97 ARG A O 1
ATOM 692 N N . ALA A 1 101 ? 36.778 8.609 -3.308 1.00 16.12 98 ALA A N 1
ATOM 693 C CA . ALA A 1 101 ? 36.193 7.593 -4.214 1.00 15.30 98 ALA A CA 1
ATOM 694 C C . ALA A 1 101 ? 34.685 7.632 -4.179 1.00 18.21 98 ALA A C 1
ATOM 695 O O . ALA A 1 101 ? 34.001 7.526 -5.211 1.00 16.74 98 ALA A O 1
ATOM 697 N N . ALA A 1 102 ? 34.156 7.802 -2.960 1.00 16.62 99 ALA A N 1
ATOM 698 C CA . ALA A 1 102 ? 32.717 7.914 -2.795 1.00 16.18 99 ALA A CA 1
ATOM 699 C C . ALA A 1 102 ? 32.221 9.174 -3.516 1.00 15.17 99 ALA A C 1
ATOM 700 O O . ALA A 1 102 ? 31.269 9.093 -4.219 1.00 15.62 99 ALA A O 1
ATOM 702 N N . LEU A 1 103 ? 32.889 10.303 -3.323 1.00 14.67 100 LEU A N 1
ATOM 703 C CA . LEU A 1 103 ? 32.426 11.556 -3.944 1.00 14.43 100 LEU A CA 1
ATOM 704 C C . LEU A 1 103 ? 32.470 11.438 -5.473 1.00 15.93 100 LEU A C 1
ATOM 705 O O . LEU A 1 103 ? 31.549 11.911 -6.198 1.00 15.15 100 LEU A O 1
ATOM 710 N N . ALA A 1 104 ? 33.524 10.815 -5.987 1.00 16.96 101 ALA A N 1
ATOM 711 C CA . ALA A 1 104 ? 33.639 10.703 -7.451 1.00 18.18 101 ALA A CA 1
ATOM 712 C C . ALA A 1 104 ? 32.523 9.828 -7.974 1.00 16.65 101 ALA A C 1
ATOM 713 O O . ALA A 1 104 ? 31.883 10.154 -8.982 1.00 17.32 101 ALA A O 1
ATOM 715 N N . LYS A 1 105 ? 32.218 8.761 -7.248 1.00 18.36 102 LYS A N 1
ATOM 716 C CA . LYS A 1 105 ? 31.168 7.824 -7.642 1.00 18.18 102 LYS A CA 1
ATOM 717 C C . LYS A 1 105 ? 29.767 8.409 -7.655 1.00 19.42 102 LYS A C 1
ATOM 718 O O . LYS A 1 105 ? 28.960 8.131 -8.555 1.00 19.67 102 LYS A O 1
ATOM 724 N N . THR A 1 106 ? 29.472 9.219 -6.655 1.00 17.63 103 THR A N 1
ATOM 725 C CA . THR A 1 106 ? 28.182 9.805 -6.548 1.00 16.59 103 THR A CA 1
ATOM 726 C C . THR A 1 106 ? 28.092 11.221 -7.118 1.00 16.05 103 THR A C 1
ATOM 727 O O . THR A 1 106 ? 27.135 11.963 -6.820 1.00 15.46 103 THR A O 1
ATOM 731 N N . ALA A 1 107 ? 29.074 11.610 -7.942 1.00 17.08 104 ALA A N 1
ATOM 732 C CA . ALA A 1 107 ? 29.014 12.949 -8.520 1.00 17.02 104 ALA A CA 1
ATOM 733 C C . ALA A 1 107 ? 28.954 14.056 -7.501 1.00 16.52 104 ALA A C 1
ATOM 734 O O . ALA A 1 107 ? 28.354 15.122 -7.736 1.00 17.41 104 ALA A O 1
ATOM 736 N N . GLY A 1 108 ? 29.576 13.806 -6.352 1.00 14.65 105 GLY A N 1
ATOM 737 C CA . GLY A 1 108 ? 29.610 14.834 -5.317 1.00 14.71 105 GLY A CA 1
ATOM 738 C C . GLY A 1 108 ? 28.346 14.916 -4.475 1.00 14.54 105 GLY A C 1
ATOM 739 O O . GLY A 1 108 ? 28.283 15.822 -3.650 1.00 16.92 105 GLY A O 1
ATOM 740 N N . ARG A 1 109 ? 27.401 14.009 -4.667 1.00 15.21 106 ARG A N 1
ATOM 741 C CA . ARG A 1 109 ? 26.130 14.059 -3.959 1.00 17.34 106 ARG A CA 1
ATOM 742 C C . ARG A 1 109 ? 26.042 13.308 -2.641 1.00 17.06 106 ARG A C 1
ATOM 743 O O . ARG A 1 109 ? 25.196 13.644 -1.834 1.00 17.79 106 ARG A O 1
ATOM 751 N N . ASN A 1 110 ? 26.890 12.322 -2.418 1.00 16.09 107 ASN A N 1
ATOM 752 C CA . ASN A 1 110 ? 26.715 11.608 -1.149 1.00 14.39 107 ASN A CA 1
ATOM 753 C C . ASN A 1 110 ? 27.118 12.390 0.081 1.00 15.29 107 ASN A C 1
ATOM 754 O O . ASN A 1 110 ? 27.929 13.351 0.046 1.00 14.96 107 ASN A O 1
ATOM 759 N N . GLN A 1 111 ? 26.563 11.963 1.235 1.00 13.57 108 GLN A N 1
ATOM 760 C CA . GLN A 1 111 ? 26.944 12.581 2.493 1.00 14.17 108 GLN A CA 1
ATOM 761 C C . GLN A 1 111 ? 27.751 11.525 3.230 1.00 12.45 108 GLN A C 1
ATOM 762 O O . GLN A 1 111 ? 27.845 10.376 2.774 1.00 15.05 108 GLN A O 1
ATOM 768 N N . PHE A 1 112 ? 28.371 11.959 4.322 1.00 13.92 109 PHE A N 1
ATOM 769 C CA . PHE A 1 112 ? 29.151 11.050 5.142 1.00 13.97 109 PHE A CA 1
ATOM 770 C C . PHE A 1 112 ? 28.697 11.225 6.554 1.00 13.33 109 PHE A C 1
ATOM 771 O O . PHE A 1 112 ? 28.558 12.352 7.018 1.00 13.41 109 PHE A O 1
ATOM 779 N N A TRP A 1 113 ? 28.491 10.129 7.261 0.50 11.46 110 TRP A N 1
ATOM 780 N N B TRP A 1 113 ? 28.499 10.114 7.258 0.50 11.85 110 TRP A N 1
ATOM 781 C CA A TRP A 1 113 ? 28.027 10.263 8.630 0.50 12.42 110 TRP A CA 1
ATOM 782 C CA B TRP A 1 113 ? 28.123 10.212 8.665 0.50 12.98 110 TRP A CA 1
ATOM 783 C C A TRP A 1 113 ? 29.165 10.097 9.662 0.50 13.08 110 TRP A C 1
ATOM 784 C C B TRP A 1 113 ? 29.349 10.204 9.565 0.50 13.47 110 TRP A C 1
ATOM 785 O O A TRP A 1 113 ? 29.800 9.048 9.693 0.50 15.09 110 TRP A O 1
ATOM 786 O O B TRP A 1 113 ? 30.256 9.408 9.386 0.50 15.29 110 TRP A O 1
ATOM 807 N N . ALA A 1 114 ? 29.379 11.106 10.521 1.00 13.26 111 ALA A N 1
ATOM 808 C CA . ALA A 1 114 ? 30.439 11.109 11.522 1.00 12.75 111 ALA A CA 1
ATOM 809 C C . ALA A 1 114 ? 29.744 10.850 12.896 1.00 15.22 111 ALA A C 1
ATOM 810 O O . ALA A 1 114 ? 29.178 11.752 13.527 1.00 15.90 111 ALA A O 1
ATOM 812 N N . HIS A 1 115 ? 29.766 9.618 13.366 1.00 14.54 112 HIS A N 1
ATOM 813 C CA . HIS A 1 115 ? 29.152 9.315 14.658 1.00 14.22 112 HIS A CA 1
ATOM 814 C C . HIS A 1 115 ? 29.947 9.978 15.781 1.00 13.66 112 HIS A C 1
ATOM 815 O O . HIS A 1 115 ? 31.178 9.771 15.914 1.00 13.01 112 HIS A O 1
ATOM 822 N N . GLY A 1 116 ? 29.272 10.818 16.590 1.00 13.02 113 GLY A N 1
ATOM 823 C CA . GLY A 1 116 ? 30.002 11.485 17.646 1.00 13.04 113 GLY A CA 1
ATOM 824 C C . GLY A 1 116 ? 30.791 12.730 17.235 1.00 13.65 113 GLY A C 1
ATOM 825 O O . GLY A 1 116 ? 31.297 13.434 18.119 1.00 15.28 113 GLY A O 1
ATOM 826 N N . THR A 1 117 ? 30.876 13.005 15.913 1.00 13.50 114 THR A N 1
ATOM 827 C CA . THR A 1 117 ? 31.591 14.173 15.389 1.00 13.59 114 THR A CA 1
ATOM 828 C C . THR A 1 117 ? 32.924 14.322 16.133 1.00 16.14 114 THR A C 1
ATOM 829 O O . THR A 1 117 ? 33.245 15.357 16.685 1.00 15.82 114 THR A O 1
ATOM 833 N N . LEU A 1 118 ? 33.726 13.259 16.069 1.00 15.44 115 LEU A N 1
ATOM 834 C CA . LEU A 1 118 ? 35.026 13.234 16.763 1.00 15.40 115 LEU A CA 1
ATOM 835 C C . LEU A 1 118 ? 36.059 14.118 16.046 1.00 14.81 115 LEU A C 1
ATOM 836 O O . LEU A 1 118 ? 35.893 14.445 14.875 1.00 15.00 115 LEU A O 1
ATOM 841 N N . ASP A 1 119 ? 37.143 14.479 16.735 1.00 15.39 116 ASP A N 1
ATOM 842 C CA . ASP A 1 119 ? 38.128 15.386 16.118 1.00 16.56 116 ASP A CA 1
ATOM 843 C C . ASP A 1 119 ? 38.678 14.880 14.793 1.00 15.48 116 ASP A C 1
ATOM 844 O O . ASP A 1 119 ? 38.787 15.637 13.844 1.00 17.36 116 ASP A O 1
ATOM 849 N N . PRO A 1 120 ? 39.029 13.584 14.709 1.00 14.10 117 PRO A N 1
ATOM 850 C CA . PRO A 1 120 ? 39.561 13.225 13.382 1.00 14.12 117 PRO A CA 1
ATOM 851 C C . PRO A 1 120 ? 38.610 13.459 12.227 1.00 15.29 117 PRO A C 1
ATOM 852 O O . PRO A 1 120 ? 38.972 13.950 11.194 1.00 14.99 117 PRO A O 1
ATOM 85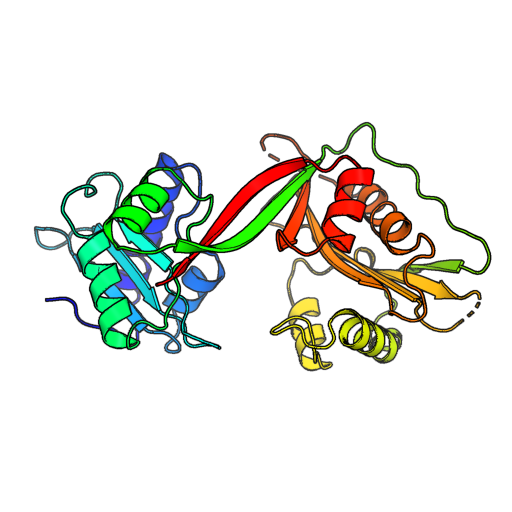6 N N . ALA A 1 121 ? 37.353 13.051 12.403 1.00 14.00 118 ALA A N 1
ATOM 857 C CA . ALA A 1 121 ? 36.352 13.268 11.362 1.00 14.59 118 ALA A CA 1
ATOM 858 C C . ALA A 1 121 ? 36.167 14.759 11.015 1.00 14.72 118 ALA A C 1
ATOM 859 O O . ALA A 1 121 ? 36.012 15.110 9.854 1.00 14.81 118 ALA A O 1
ATOM 861 N N . ARG A 1 122 ? 36.149 15.614 12.041 1.00 16.18 119 ARG A N 1
ATOM 862 C CA . ARG A 1 122 ? 35.985 17.051 11.777 1.00 17.08 119 ARG A CA 1
ATOM 863 C C . ARG A 1 122 ? 37.153 17.548 10.934 1.00 17.19 119 ARG A C 1
ATOM 864 O O . ARG A 1 122 ? 36.957 18.365 10.053 1.00 18.59 119 ARG A O 1
ATOM 872 N N . ALA A 1 123 ? 38.365 17.106 11.259 1.00 16.80 120 ALA A N 1
ATOM 873 C CA . ALA A 1 123 ? 39.556 17.573 10.561 1.00 17.53 120 ALA A CA 1
ATOM 874 C C . ALA A 1 123 ? 39.568 17.033 9.142 1.00 17.99 120 ALA A C 1
ATOM 875 O O . ALA A 1 123 ? 39.949 17.766 8.224 1.00 19.88 120 ALA A O 1
ATOM 877 N N . THR A 1 124 ? 39.158 15.764 8.967 1.00 17.26 121 THR A N 1
ATOM 878 C CA . THR A 1 124 ? 39.097 15.114 7.640 1.00 16.75 121 THR A CA 1
ATOM 879 C C . THR A 1 124 ? 38.071 15.787 6.795 1.00 18.34 121 THR A C 1
ATOM 880 O O . THR A 1 124 ? 38.278 15.997 5.607 1.00 18.64 121 THR A O 1
ATOM 884 N N . ALA A 1 125 ? 36.932 16.133 7.405 1.00 16.19 122 ALA A N 1
ATOM 885 C CA . ALA A 1 125 ? 35.890 16.863 6.700 1.00 16.89 122 ALA A CA 1
ATOM 886 C C . ALA A 1 125 ? 36.459 18.195 6.201 1.00 17.90 122 ALA A C 1
ATOM 887 O O . ALA A 1 125 ? 36.252 18.539 5.060 1.00 19.17 122 ALA A O 1
ATOM 889 N N . SER A 1 126 ? 37.189 18.916 7.059 1.00 20.31 123 SER A N 1
ATOM 890 C CA . SER A 1 126 ? 37.762 20.220 6.669 1.00 22.75 123 SER A CA 1
ATOM 89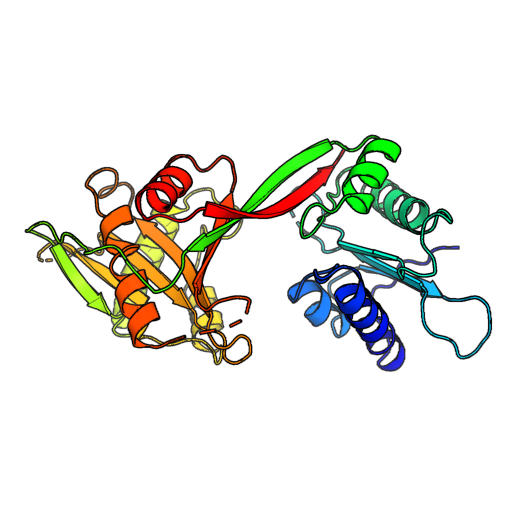1 C C . SER A 1 126 ? 38.767 20.074 5.534 1.00 23.67 123 SER A C 1
ATOM 892 O O . SER A 1 126 ? 38.800 20.888 4.595 1.00 23.86 123 SER A O 1
ATO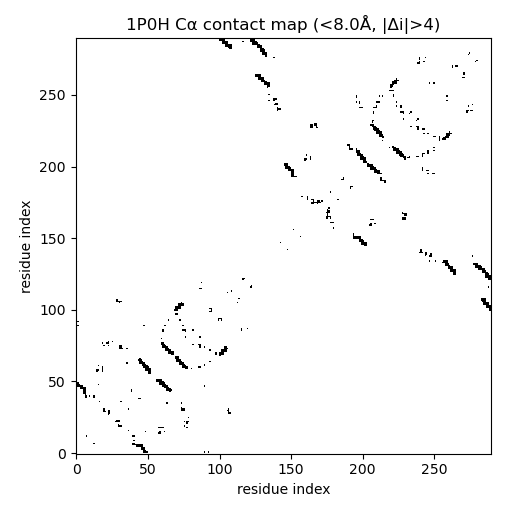M 895 N N . ALA A 1 127 ? 39.562 19.015 5.612 1.00 23.17 124 ALA A N 1
ATOM 896 C CA . ALA A 1 127 ? 40.583 18.748 4.606 1.00 23.25 124 ALA A CA 1
ATOM 897 C C . ALA A 1 127 ? 39.953 18.401 3.259 1.00 23.61 124 ALA A C 1
ATOM 898 O O . ALA A 1 127 ? 40.524 18.691 2.183 1.00 27.19 124 ALA A O 1
ATOM 900 N N . LEU A 1 128 ? 38.780 17.800 3.300 1.00 22.93 125 LEU A N 1
ATOM 901 C CA . LEU A 1 128 ? 38.074 17.417 2.069 1.00 20.82 125 LEU A CA 1
ATOM 902 C C . LEU A 1 128 ? 37.142 18.523 1.506 1.00 21.00 125 LEU A C 1
ATOM 903 O O . LEU A 1 128 ? 36.431 18.288 0.522 1.00 21.90 125 LEU A O 1
ATOM 908 N N . GLY A 1 129 ? 37.103 19.694 2.132 1.00 21.27 126 GLY A N 1
ATOM 909 C CA . GLY A 1 129 ? 36.227 20.737 1.641 1.00 21.16 126 GLY A CA 1
ATOM 910 C C . GLY A 1 129 ? 34.754 20.476 1.946 1.00 21.27 126 GLY A C 1
ATOM 911 O O . GLY A 1 129 ? 33.859 21.007 1.260 1.00 21.44 126 GLY A O 1
ATOM 912 N N . LEU A 1 130 ? 34.492 19.648 2.965 1.00 19.79 127 LEU A N 1
ATOM 913 C CA . LEU A 1 130 ? 33.113 19.335 3.343 1.00 19.45 127 LEU A CA 1
ATOM 914 C C . LEU A 1 130 ? 32.604 20.209 4.449 1.00 19.17 127 LEU A C 1
ATOM 915 O O . LEU A 1 130 ? 33.405 20.730 5.230 1.00 20.27 127 LEU A O 1
ATOM 920 N N . VAL A 1 131 ? 31.280 20.379 4.518 1.00 19.29 128 VAL A N 1
ATOM 921 C CA . VAL A 1 131 ? 30.676 21.117 5.630 1.00 19.10 128 VAL A CA 1
ATOM 922 C C . VAL A 1 131 ? 29.580 20.270 6.259 1.00 18.46 128 VAL A C 1
ATOM 923 O O . VAL A 1 131 ? 29.020 19.399 5.599 1.00 18.03 128 VAL A O 1
ATOM 927 N N . GLY A 1 132 ? 29.281 20.568 7.519 1.00 18.69 129 GLY A N 1
ATOM 928 C CA . GLY A 1 132 ? 28.210 19.856 8.208 1.00 18.73 129 GLY A CA 1
ATOM 929 C C . GLY A 1 132 ? 26.865 20.310 7.645 1.00 18.58 129 GLY A C 1
ATOM 930 O O . GLY A 1 132 ? 26.590 21.536 7.586 1.00 22.43 129 GLY A O 1
ATOM 931 N N . VAL A 1 133 ? 26.016 19.391 7.214 1.00 17.92 130 VAL A N 1
ATOM 932 C CA . VAL A 1 133 ? 24.728 19.808 6.660 1.00 18.28 130 VAL A CA 1
ATOM 933 C C . VAL A 1 133 ? 23.534 19.367 7.527 1.00 19.72 130 VAL A C 1
ATOM 934 O O . VAL A 1 133 ? 22.378 19.804 7.297 1.00 19.46 130 VAL A O 1
ATOM 938 N N . ARG A 1 134 ? 23.811 18.481 8.483 1.00 16.95 131 ARG A N 1
ATOM 939 C CA . ARG A 1 134 ? 22.773 18.012 9.417 1.00 17.83 131 ARG A CA 1
ATOM 940 C C . ARG A 1 134 ? 23.492 17.653 10.673 1.00 15.28 131 ARG A C 1
ATOM 941 O O . ARG A 1 134 ? 24.602 17.137 10.611 1.00 16.08 131 ARG A O 1
ATOM 949 N N . GLU A 1 135 ? 22.837 17.927 11.812 1.00 14.56 132 GLU A N 1
ATOM 950 C CA . GLU A 1 135 ? 23.358 17.513 13.102 1.00 14.65 132 GLU A CA 1
ATOM 951 C C . GLU A 1 135 ? 22.204 16.775 13.814 1.00 13.94 132 GLU A C 1
ATOM 952 O O . GLU A 1 135 ? 21.139 17.351 14.012 1.00 14.77 132 GLU A O 1
ATOM 958 N N . LEU A 1 136 ? 22.439 15.506 14.157 1.00 12.58 133 LEU A N 1
ATOM 959 C CA . LEU A 1 136 ? 21.429 14.705 14.902 1.00 10.98 133 LEU A CA 1
ATOM 960 C C . LEU A 1 136 ? 21.987 14.631 16.297 1.00 13.44 133 LEU A C 1
ATOM 961 O O . LEU A 1 136 ? 23.012 14.014 16.547 1.00 13.59 133 LEU A O 1
ATOM 966 N N . ILE A 1 137 ? 21.275 15.234 17.243 1.00 12.45 134 ILE A N 1
ATOM 967 C CA . ILE A 1 137 ? 21.790 15.306 18.593 1.00 11.60 134 ILE A CA 1
ATOM 968 C C . ILE A 1 137 ? 21.259 14.141 19.435 1.00 10.95 134 ILE A C 1
ATOM 969 O O . ILE A 1 137 ? 20.045 13.908 19.445 1.00 12.00 134 ILE A O 1
ATOM 974 N N . GLN A 1 138 ? 22.150 13.441 20.137 1.00 10.62 135 GLN A N 1
ATOM 975 C CA . GLN A 1 138 ? 21.636 12.435 21.092 1.00 10.18 135 GLN A CA 1
ATOM 976 C C . GLN A 1 138 ? 21.629 13.175 22.410 1.00 9.91 135 GLN A C 1
ATOM 977 O O . GLN A 1 138 ? 22.654 13.750 22.827 1.00 11.81 135 GLN A O 1
ATOM 983 N N . MET A 1 139 ? 20.459 13.252 23.044 1.00 10.21 136 MET A N 1
ATOM 984 C CA . MET A 1 139 ? 20.384 13.860 24.382 1.00 9.74 136 MET A CA 1
ATOM 985 C C . MET A 1 139 ? 20.068 12.784 25.394 1.00 11.03 136 MET A C 1
ATOM 986 O O . MET A 1 139 ? 19.499 11.766 25.058 1.00 11.37 136 MET A O 1
ATOM 991 N N . ARG A 1 140 ? 20.481 13.029 26.636 1.00 10.40 137 ARG A N 1
ATOM 992 C CA . ARG A 1 140 ? 20.137 12.123 27.747 1.00 10.78 137 ARG A CA 1
ATOM 993 C C . ARG A 1 140 ? 19.739 12.828 29.013 1.00 10.26 137 ARG A C 1
ATOM 994 O O . ARG A 1 140 ? 20.006 14.038 29.145 1.00 10.40 137 ARG A O 1
ATOM 1002 N N . ARG A 1 141 ? 19.097 12.103 29.928 1.00 11.33 138 ARG A N 1
ATOM 1003 C CA . ARG A 1 141 ? 18.862 12.608 31.279 1.00 13.53 138 ARG A CA 1
ATOM 1004 C C . ARG A 1 141 ? 18.823 11.394 32.197 1.00 14.45 138 ARG A C 1
ATOM 1005 O O . ARG A 1 141 ? 18.474 10.276 31.819 1.00 14.54 138 ARG A O 1
ATOM 1013 N N . PRO A 1 142 ? 19.239 11.584 33.420 1.00 16.50 139 PRO A N 1
ATOM 1014 C CA . PRO A 1 142 ? 19.252 10.491 34.394 1.00 18.08 139 PRO A CA 1
ATOM 1015 C C . PRO A 1 142 ? 17.850 10.061 34.822 1.00 19.61 139 PRO A C 1
ATOM 1016 O O . PRO A 1 142 ? 16.863 10.743 34.581 1.00 17.71 139 PRO A O 1
ATOM 1020 N N . LEU A 1 143 ? 17.790 8.896 35.462 1.00 22.53 140 LEU A N 1
ATOM 1021 C CA . LEU A 1 143 ? 16.536 8.325 35.973 1.00 25.14 140 LEU A CA 1
ATOM 1022 C C . LEU A 1 143 ? 16.123 8.814 37.347 1.00 27.81 140 LEU A C 1
ATOM 1023 O O . LEU A 1 143 ? 15.185 8.268 37.955 1.00 29.61 140 LEU A O 1
ATOM 1028 N N . ARG A 1 144 ? 16.824 9.808 37.864 1.00 29.47 141 ARG A N 1
ATOM 1029 C CA . ARG A 1 144 ? 16.491 10.339 39.156 1.00 31.28 141 ARG A CA 1
ATOM 1030 C C . ARG A 1 144 ? 15.954 11.730 38.958 1.00 30.14 141 ARG A C 1
ATOM 1031 O O . ARG A 1 144 ? 16.131 12.327 37.884 1.00 28.88 141 ARG A O 1
ATOM 1039 N N . ASP A 1 145 ? 15.306 12.251 39.991 1.00 28.27 142 ASP A N 1
ATOM 1040 C CA . ASP A 1 145 ? 14.750 13.579 39.917 1.00 30.45 142 ASP A CA 1
ATOM 1041 C C . ASP A 1 145 ? 14.083 13.738 38.578 1.00 29.05 142 ASP A C 1
ATOM 1042 O O . ASP A 1 145 ? 14.412 14.661 37.815 1.00 27.98 142 ASP A O 1
ATOM 1047 N N . ILE A 1 146 ? 13.137 12.853 38.280 1.00 26.61 143 ILE A N 1
ATOM 1048 C CA . ILE A 1 146 ? 12.491 12.967 36.970 1.00 26.27 143 ILE A CA 1
ATOM 1049 C C . ILE A 1 146 ? 11.246 13.838 37.039 1.00 25.06 143 ILE A C 1
ATOM 1050 O O . ILE A 1 146 ? 10.717 14.142 38.131 1.00 25.98 143 ILE A O 1
ATOM 1055 N N . PRO A 1 147 ? 10.778 14.301 35.878 1.00 24.42 144 PRO A N 1
ATOM 1056 C CA . PRO A 1 147 ? 9.559 15.133 35.916 1.00 23.95 144 PRO A CA 1
ATOM 1057 C C . PRO A 1 147 ? 8.232 14.377 36.321 1.00 24.07 144 PRO A C 1
ATOM 1058 O O . PRO A 1 147 ? 8.132 13.160 36.321 1.00 23.34 144 PRO A O 1
ATOM 1062 N N . GLU A 1 148 ? 7.193 15.141 36.651 1.00 24.53 145 GLU A N 1
ATOM 1063 C CA . GLU A 1 148 ? 5.873 14.641 37.039 1.00 25.44 145 GLU A CA 1
ATOM 1064 C C . GLU A 1 148 ? 4.939 15.112 35.911 1.00 25.17 145 GLU A C 1
ATOM 1065 O O . GLU A 1 148 ? 4.866 16.317 35.640 1.00 27.12 145 GLU A O 1
ATOM 1071 N N . PRO A 1 149 ? 4.234 14.202 35.220 1.00 24.82 146 PRO A N 1
ATOM 1072 C CA . PRO A 1 149 ? 3.362 14.648 34.136 1.00 24.66 146 PRO A CA 1
ATOM 1073 C C . PRO A 1 149 ? 2.090 15.364 34.574 1.00 27.42 146 PRO A C 1
ATOM 1074 O O . PRO A 1 149 ? 1.518 15.058 35.617 1.00 26.95 146 PRO A O 1
ATOM 1078 N N . THR A 1 150 ? 1.676 16.352 33.792 1.00 28.44 147 THR A N 1
ATOM 1079 C CA . THR A 1 150 ? 0.397 16.948 34.106 1.00 30.95 147 THR A CA 1
ATOM 1080 C C . THR A 1 150 ? -0.585 16.571 33.005 1.00 30.66 147 THR A C 1
ATOM 1081 O O . THR A 1 150 ? -0.438 16.988 31.850 1.00 30.33 147 THR A O 1
ATOM 1085 N N . ILE A 1 151 ? -1.553 15.745 33.372 1.00 32.46 148 ILE A N 1
ATOM 1086 C CA . ILE A 1 151 ? -2.586 15.296 32.458 1.00 33.56 148 ILE A CA 1
ATOM 1087 C C . ILE A 1 151 ? -3.716 16.321 32.550 1.00 35.27 148 ILE A C 1
ATOM 1088 O O . ILE A 1 151 ? -4.362 16.443 33.582 1.00 35.64 148 ILE A O 1
ATOM 1093 N N . PRO A 1 152 ? -3.960 17.060 31.472 1.00 35.86 149 PRO A N 1
ATOM 1094 C CA . PRO A 1 152 ? -5.028 18.075 31.471 1.00 37.34 149 PRO A CA 1
ATOM 1095 C C . PRO A 1 152 ? -6.403 17.411 31.348 1.00 37.78 149 PRO A C 1
ATOM 1096 O O . PRO A 1 152 ? -6.518 16.316 30.794 1.00 36.95 149 PRO A O 1
ATOM 1100 N N . ASP A 1 153 ? -7.484 18.008 31.852 1.00 38.19 150 ASP A N 1
ATOM 1101 C CA . ASP A 1 153 ? -8.653 17.198 31.643 1.00 37.77 150 ASP A CA 1
ATOM 1102 C C . ASP A 1 153 ? -9.115 17.229 30.231 1.00 35.32 150 ASP A C 1
ATOM 1103 O O . ASP A 1 153 ? -8.731 18.100 29.450 1.00 36.12 150 ASP A O 1
ATOM 1108 N N . GLY A 1 154 ? -9.873 16.204 29.879 1.00 32.26 151 GLY A N 1
ATOM 1109 C CA . GLY A 1 154 ? -10.298 16.080 28.508 1.00 28.53 151 GLY A CA 1
ATOM 1110 C C . GLY A 1 154 ? -9.300 15.143 27.827 1.00 26.41 151 GLY A C 1
ATOM 1111 O O . GLY A 1 154 ? -9.414 14.918 26.633 1.00 26.68 151 GLY A O 1
ATOM 1112 N N . VAL A 1 155 ? -8.361 14.597 28.608 1.00 24.44 152 VAL A N 1
ATOM 1113 C CA . VAL A 1 155 ? -7.355 13.658 28.063 1.00 23.80 152 VAL A CA 1
ATOM 1114 C C . VAL A 1 155 ? -7.219 12.390 28.903 1.00 21.57 152 VAL A C 1
ATOM 1115 O O . VAL A 1 155 ? -7.206 12.425 30.128 1.00 21.94 152 VAL A O 1
ATOM 1119 N N . VAL A 1 156 ? -7.152 11.256 28.223 1.00 20.89 153 VAL A N 1
ATOM 1120 C CA . VAL A 1 156 ? -6.967 10.004 28.938 1.00 20.45 153 VAL A CA 1
ATOM 1121 C C . VAL A 1 156 ? -5.754 9.297 28.342 1.00 17.68 153 VAL A C 1
ATOM 1122 O O . VAL A 1 156 ? -5.527 9.340 27.120 1.00 16.67 153 VAL A O 1
ATOM 1126 N N . ILE A 1 157 ? -4.978 8.682 29.224 1.00 16.46 154 ILE A N 1
ATOM 1127 C CA . ILE A 1 157 ? -3.754 7.988 28.800 1.00 15.09 154 ILE A CA 1
ATOM 1128 C C . ILE A 1 157 ? -3.890 6.480 28.919 1.00 15.39 154 ILE A C 1
ATOM 1129 O O . ILE A 1 157 ? -4.415 5.968 29.932 1.00 18.16 154 ILE A O 1
ATOM 1134 N N . ARG A 1 158 ? -3.458 5.781 27.894 1.00 13.76 155 ARG A N 1
ATOM 1135 C CA . ARG A 1 158 ? -3.452 4.315 28.062 1.00 14.49 155 ARG A CA 1
ATOM 1136 C C . ARG A 1 158 ? -2.377 3.718 27.145 1.00 15.33 155 ARG A C 1
ATOM 1137 O O . ARG A 1 158 ? -1.822 4.414 26.282 1.00 16.59 155 ARG A O 1
ATOM 1145 N N . THR A 1 159 ? -2.035 2.435 27.318 1.00 13.78 156 THR A N 1
ATOM 1146 C CA . THR A 1 159 ? -1.036 1.899 26.399 1.00 14.40 156 THR A CA 1
ATOM 1147 C C . THR A 1 159 ? -1.706 1.308 25.146 1.00 11.89 156 THR A C 1
ATOM 1148 O O . THR A 1 159 ? -2.959 1.128 25.083 1.00 12.69 156 THR A O 1
ATOM 1152 N N . TYR A 1 160 ? -0.873 1.034 24.132 1.00 12.51 157 TYR A N 1
ATOM 1153 C CA . TYR A 1 160 ? -1.285 0.466 22.826 1.00 10.49 157 TYR A CA 1
ATOM 1154 C C . TYR A 1 160 ? -2.073 -0.825 23.086 1.00 11.01 157 TYR A C 1
ATOM 1155 O O . TYR A 1 160 ? -1.609 -1.656 23.859 1.00 13.23 157 TYR A O 1
ATOM 1164 N N . ALA A 1 161 ? -3.191 -1.006 22.383 1.00 10.69 158 ALA A N 1
ATOM 1165 C CA . ALA A 1 161 ? -4.076 -2.204 22.617 1.00 10.19 158 ALA A CA 1
ATOM 1166 C C . ALA A 1 161 ? -3.968 -3.163 21.493 1.00 12.84 158 ALA A C 1
ATOM 1167 O O . ALA A 1 161 ? -4.823 -4.055 21.392 1.00 13.20 158 ALA A O 1
ATOM 1169 N N . GLY A 1 162 ? -2.946 -3.022 20.650 1.00 11.47 159 GLY A N 1
ATOM 1170 C CA . GLY A 1 162 ? -2.794 -3.901 19.500 1.00 11.23 159 GLY A CA 1
ATOM 1171 C C . GLY A 1 162 ? -3.345 -3.321 18.217 1.00 12.09 159 GLY A C 1
ATOM 1172 O O . GLY A 1 162 ? -3.540 -2.103 18.180 1.00 13.36 159 GLY A O 1
ATOM 1173 N N . THR A 1 163 ? -3.612 -4.160 17.210 1.00 11.38 160 THR A N 1
ATOM 1174 C CA . THR A 1 163 ? -4.024 -3.711 15.892 1.00 11.41 160 THR A CA 1
ATOM 1175 C C . THR A 1 163 ? -5.277 -2.801 15.857 1.00 11.06 160 THR A C 1
ATOM 1176 O O . THR A 1 163 ? -5.382 -2.026 14.936 1.00 13.79 160 THR A O 1
ATOM 1180 N N . SER A 1 164 ? -6.105 -2.863 16.889 1.00 10.57 161 SER A N 1
ATOM 1181 C CA . SER A 1 164 ? -7.275 -1.997 16.986 1.00 9.90 161 SER A CA 1
ATOM 1182 C C . SER A 1 164 ? -6.791 -0.514 16.892 1.00 12.99 161 SER A C 1
ATOM 1183 O O . SER A 1 164 ? -7.506 0.326 16.373 1.00 12.46 161 SER A O 1
ATOM 1186 N N . ASP A 1 165 ? -5.606 -0.245 17.448 1.00 11.91 162 ASP A N 1
ATOM 1187 C CA . ASP A 1 165 ? -5.117 1.138 17.479 1.00 11.94 162 ASP A CA 1
ATOM 1188 C C . ASP A 1 165 ? -4.320 1.519 16.288 1.00 12.93 162 ASP A C 1
ATOM 1189 O O . ASP A 1 165 ? -3.901 2.689 16.205 1.00 13.20 162 ASP A O 1
ATOM 1194 N N . ASP A 1 166 ? -4.037 0.605 15.349 1.00 12.78 163 ASP A N 1
ATOM 1195 C CA . ASP A 1 166 ? -3.161 0.929 14.254 1.00 12.14 163 ASP A CA 1
ATOM 1196 C C . ASP A 1 166 ? -3.665 2.034 13.337 1.00 14.22 163 ASP A C 1
ATOM 1197 O O . ASP A 1 166 ? -2.846 2.814 12.883 1.00 14.72 163 ASP A O 1
ATOM 1202 N N . ALA A 1 167 ? -4.964 2.066 13.044 1.00 13.70 164 ALA A N 1
ATOM 1203 C CA . ALA A 1 167 ? -5.516 3.132 12.167 1.00 14.45 164 ALA A CA 1
ATOM 1204 C C . ALA A 1 167 ? -5.185 4.530 12.700 1.00 13.53 164 ALA A C 1
ATOM 1205 O O . ALA A 1 167 ? -4.614 5.344 11.970 1.00 15.87 164 ALA A O 1
ATOM 1207 N N . GLU A 1 168 ? -5.502 4.744 13.968 1.00 13.63 165 GLU A N 1
ATOM 1208 C CA . GLU A 1 168 ? -5.195 6.053 14.617 1.00 12.34 165 GLU A CA 1
ATOM 1209 C C . GLU A 1 168 ? -3.709 6.293 14.769 1.00 13.77 165 GLU A C 1
ATOM 1210 O O . GLU A 1 168 ? -3.226 7.423 14.535 1.00 12.47 165 GLU A O 1
ATOM 1216 N N . LEU A 1 169 ? -2.939 5.253 15.129 1.00 13.55 166 LEU A N 1
ATOM 1217 C CA . LEU A 1 169 ? -1.506 5.477 15.294 1.00 13.10 166 LEU A CA 1
ATOM 1218 C C . LEU A 1 169 ? -0.868 5.900 13.993 1.00 14.45 166 LEU A C 1
ATOM 1219 O O . LEU A 1 169 ? -0.066 6.822 13.904 1.00 14.06 166 LEU A O 1
ATOM 1224 N N . LEU A 1 170 ? -1.228 5.218 12.904 1.00 14.69 167 LEU A N 1
ATOM 1225 C CA . LEU A 1 170 ? -0.699 5.589 11.601 1.00 13.36 167 LEU A CA 1
ATOM 1226 C C . LEU A 1 170 ? -1.158 7.036 11.186 1.00 13.88 167 LEU A C 1
ATOM 1227 O O . LEU A 1 170 ? -0.366 7.812 10.633 1.00 13.26 167 LEU A O 1
ATOM 1232 N N . ARG A 1 171 ? -2.420 7.329 11.412 1.00 14.77 168 ARG A N 1
ATOM 1233 C CA . ARG A 1 171 ? -2.958 8.641 11.059 1.00 13.47 168 ARG A CA 1
ATOM 1234 C C . ARG A 1 171 ? -2.156 9.719 11.772 1.00 14.73 168 ARG A C 1
ATOM 1235 O O . ARG A 1 171 ? -1.687 10.712 11.150 1.00 15.04 168 ARG A O 1
ATOM 1243 N N . VAL A 1 172 ? -2.020 9.536 13.072 1.00 11.65 169 VAL A N 1
ATOM 1244 C CA . VAL A 1 172 ? -1.312 10.578 13.834 1.00 12.48 169 VAL A CA 1
ATOM 1245 C C . VAL A 1 172 ? 0.166 10.639 13.480 1.00 10.29 169 VAL A C 1
ATOM 1246 O O . VAL A 1 172 ? 0.762 11.772 13.325 1.00 11.27 169 VAL A O 1
ATOM 1250 N N . ASN A 1 173 ? 0.854 9.487 13.354 1.00 11.20 170 ASN A N 1
ATOM 1251 C CA . ASN A 1 173 ? 2.237 9.518 12.987 1.00 10.45 170 ASN A CA 1
ATOM 1252 C C . ASN A 1 173 ? 2.435 10.240 11.641 1.00 12.10 170 ASN A C 1
ATOM 1253 O O . ASN A 1 173 ? 3.263 11.130 11.480 1.00 11.70 170 ASN A O 1
ATOM 1258 N N . ASN A 1 174 ? 1.589 9.863 10.684 1.00 12.90 171 ASN A N 1
ATOM 1259 C CA . ASN A 1 174 ? 1.722 10.466 9.373 1.00 14.47 171 ASN A CA 1
ATOM 1260 C C . ASN A 1 174 ? 1.331 11.954 9.312 1.00 12.94 171 ASN A C 1
ATOM 1261 O O . ASN A 1 174 ? 1.918 12.657 8.505 1.00 15.59 171 ASN A O 1
ATOM 1266 N N . ALA A 1 175 ? 0.454 12.407 10.192 1.00 11.49 172 ALA A N 1
ATOM 1267 C CA . ALA A 1 175 ? 0.064 13.833 10.239 1.00 11.82 172 ALA A CA 1
ATOM 1268 C C . ALA A 1 175 ? 1.212 14.619 10.903 1.00 12.23 172 ALA A C 1
ATOM 1269 O O . ALA A 1 175 ? 1.673 15.681 10.398 1.00 13.17 172 ALA A O 1
ATOM 1271 N N . ALA A 1 176 ? 1.678 14.118 12.047 1.00 12.65 173 ALA A N 1
ATOM 1272 C CA . ALA A 1 176 ? 2.803 14.794 12.761 1.00 12.54 173 ALA A CA 1
ATOM 1273 C C . ALA A 1 176 ? 4.096 14.862 11.949 1.00 10.58 173 ALA A C 1
ATOM 1274 O O . ALA A 1 176 ? 4.833 15.851 11.972 1.00 11.93 173 ALA A O 1
ATOM 1276 N N . PHE A 1 177 ? 4.427 13.791 11.243 1.00 11.65 174 PHE A N 1
ATOM 1277 C CA . PHE A 1 177 ? 5.624 13.684 10.445 1.00 12.09 174 PHE A CA 1
ATOM 1278 C C . PHE A 1 177 ? 5.372 13.898 8.977 1.00 14.52 174 PHE A C 1
ATOM 1279 O O . PHE A 1 177 ? 6.167 13.482 8.172 1.00 15.05 174 PHE A O 1
ATOM 1287 N N . ALA A 1 178 ? 4.313 14.643 8.639 1.00 14.25 175 ALA A N 1
ATOM 1288 C CA . ALA A 1 178 ? 4.021 14.880 7.218 1.00 15.62 175 ALA A CA 1
ATOM 1289 C C . ALA A 1 178 ? 5.193 15.566 6.567 1.00 18.79 175 ALA A C 1
ATOM 1290 O O . ALA A 1 178 ? 5.666 16.605 7.049 1.00 18.38 175 ALA A O 1
ATOM 1292 N N . GLY A 1 179 ? 5.630 14.980 5.456 1.00 19.95 176 GLY A N 1
ATOM 1293 C CA . GLY A 1 179 ? 6.778 15.489 4.743 1.00 24.39 176 GLY A CA 1
ATOM 1294 C C . GLY A 1 179 ? 8.098 14.926 5.264 1.00 26.13 176 GLY A C 1
ATOM 1295 O O . GLY A 1 179 ? 9.124 15.158 4.645 1.00 27.98 176 GLY A O 1
ATOM 1296 N N . HIS A 1 180 ? 8.098 14.196 6.382 1.00 27.37 177 HIS A N 1
ATOM 1297 C CA . HIS A 1 180 ? 9.353 13.642 6.894 1.00 29.27 177 HIS A CA 1
ATOM 1298 C C . HIS A 1 180 ? 9.779 12.488 6.017 1.00 31.61 177 HIS A C 1
ATOM 1299 O O . HIS A 1 180 ? 9.005 11.540 5.764 1.00 29.34 177 HIS A O 1
ATOM 1306 N N . PRO A 1 181 ? 11.030 12.556 5.539 1.00 34.67 178 PRO A N 1
ATOM 1307 C CA . PRO A 1 181 ? 11.632 11.563 4.662 1.00 36.03 178 PRO A CA 1
ATOM 1308 C C . PRO A 1 181 ? 11.381 10.148 5.085 1.00 35.98 178 PRO A C 1
ATOM 1309 O O . PRO A 1 181 ? 10.885 9.354 4.296 1.00 38.52 178 PRO A O 1
ATOM 1313 N N . GLU A 1 182 ? 11.688 9.812 6.328 1.00 35.20 179 GLU A N 1
ATOM 1314 C CA . GLU A 1 182 ? 11.465 8.434 6.709 1.00 33.70 179 GLU A CA 1
ATOM 1315 C C . GLU A 1 182 ? 10.466 8.089 7.794 1.00 30.62 179 GLU A C 1
ATOM 1316 O O . GLU A 1 182 ? 10.065 6.921 7.885 1.00 29.37 179 GLU A O 1
ATOM 1322 N N . GLN A 1 183 ? 10.030 9.058 8.596 1.00 26.66 180 GLN A N 1
ATOM 1323 C CA . GLN A 1 183 ? 9.051 8.735 9.644 1.00 23.26 180 GLN A CA 1
ATOM 1324 C C . GLN A 1 183 ? 7.653 9.040 9.125 1.00 21.92 180 GLN A C 1
ATOM 1325 O O . GLN A 1 183 ? 6.651 8.594 9.691 1.00 21.79 180 GLN A O 1
ATOM 1331 N N . GLY A 1 184 ? 7.569 9.815 8.045 1.00 21.07 181 GLY A N 1
ATOM 1332 C CA . GLY A 1 184 ? 6.269 10.082 7.475 1.00 21.41 181 GLY A CA 1
ATOM 1333 C C . GLY A 1 184 ? 5.802 8.939 6.568 1.00 22.13 181 GLY A C 1
ATOM 1334 O O . GLY A 1 184 ? 6.588 8.046 6.250 1.00 23.04 181 GLY A O 1
ATOM 1335 N N . GLY A 1 185 ? 4.543 8.970 6.155 1.00 23.61 182 GLY A N 1
ATOM 1336 C CA . GLY A 1 185 ? 4.033 7.953 5.230 1.00 24.17 182 GLY A CA 1
ATOM 1337 C C . GLY A 1 185 ? 4.156 6.493 5.639 1.00 24.81 182 GLY A C 1
ATOM 1338 O O . GLY A 1 185 ? 4.419 5.610 4.809 1.00 27.00 182 GLY A O 1
ATOM 1339 N N . TRP A 1 186 ? 3.985 6.206 6.923 1.00 22.43 183 TRP A N 1
ATOM 1340 C CA . TRP A 1 186 ? 4.037 4.827 7.334 1.00 22.24 183 TRP A CA 1
ATOM 1341 C C . TRP A 1 186 ? 2.762 4.060 6.991 1.00 22.56 183 TRP A C 1
ATOM 1342 O O . TRP A 1 186 ? 1.684 4.623 6.887 1.00 21.13 183 TRP A O 1
ATOM 1353 N N . THR A 1 187 ? 2.923 2.742 6.868 1.00 24.24 184 THR A N 1
ATOM 1354 C CA . THR A 1 187 ? 1.816 1.838 6.617 1.00 25.81 184 THR A CA 1
ATOM 1355 C C . THR A 1 187 ? 1.866 0.709 7.657 1.00 26.03 184 THR A C 1
ATOM 1356 O O . THR A 1 187 ? 2.781 0.639 8.465 1.00 22.72 184 THR A O 1
ATOM 1360 N N . ALA A 1 188 ? 0.858 -0.159 7.662 1.00 26.15 185 ALA A N 1
ATOM 1361 C CA . ALA A 1 188 ? 0.812 -1.255 8.605 1.00 26.92 185 ALA A CA 1
ATOM 1362 C C . ALA A 1 188 ? 2.068 -2.086 8.461 1.00 26.86 185 ALA A C 1
ATOM 1363 O O . ALA A 1 188 ? 2.444 -2.791 9.384 1.00 26.27 185 ALA A O 1
ATOM 1365 N N . VAL A 1 189 ? 2.701 -2.032 7.292 1.00 26.47 186 VAL A N 1
ATOM 1366 C CA . VAL A 1 189 ? 3.943 -2.784 7.073 1.00 27.96 186 VAL A CA 1
ATOM 1367 C C . VAL A 1 189 ? 5.080 -2.372 7.995 1.00 28.21 186 VAL A C 1
ATOM 1368 O O . VAL A 1 189 ? 5.798 -3.220 8.532 1.00 27.04 186 VAL A O 1
ATOM 1372 N N . GLN A 1 190 ? 5.254 -1.067 8.190 1.00 27.56 187 GLN A N 1
ATOM 1373 C CA . GLN A 1 190 ? 6.294 -0.634 9.095 1.00 26.11 187 GLN A CA 1
ATOM 1374 C C . GLN A 1 190 ? 6.003 -1.004 10.521 1.00 25.12 187 GLN A C 1
ATOM 1375 O O . GLN A 1 190 ? 6.922 -1.318 11.257 1.00 24.97 187 GLN A O 1
ATOM 1381 N N . LEU A 1 191 ? 4.747 -0.901 10.950 1.00 23.13 188 LEU A N 1
ATOM 1382 C CA . LEU A 1 191 ? 4.406 -1.286 12.311 1.00 21.66 188 LEU A CA 1
ATOM 1383 C C . LEU A 1 191 ? 4.670 -2.762 12.542 1.00 22.67 188 LEU A C 1
ATOM 1384 O O . LEU A 1 191 ? 5.198 -3.148 13.602 1.00 21.79 188 LEU A O 1
ATOM 1389 N N . ALA A 1 192 ? 4.302 -3.596 11.560 1.00 21.65 189 ALA A N 1
ATOM 1390 C CA . ALA A 1 192 ? 4.504 -5.038 11.716 1.00 22.65 189 ALA A CA 1
ATOM 1391 C C . ALA A 1 192 ? 5.949 -5.351 11.870 1.00 22.49 189 ALA A C 1
ATOM 1392 O O . ALA A 1 192 ? 6.314 -6.191 12.677 1.00 21.39 189 ALA A O 1
ATOM 1394 N N . GLU A 1 193 ? 6.790 -4.687 11.080 1.00 24.30 190 GLU A N 1
ATOM 1395 C CA . GLU A 1 193 ? 8.200 -4.952 11.194 1.00 27.04 190 GLU A CA 1
ATOM 1396 C C . GLU A 1 193 ? 8.711 -4.626 12.576 1.00 26.85 190 GLU A C 1
ATOM 1397 O O . GLU A 1 193 ? 9.517 -5.358 13.127 1.00 27.13 190 GLU A O 1
ATOM 1403 N N . ARG A 1 194 ? 8.270 -3.517 13.167 1.00 26.34 191 ARG A N 1
ATOM 1404 C CA . ARG A 1 194 ? 8.760 -3.202 14.517 1.00 25.23 191 ARG A CA 1
ATOM 1405 C C . ARG A 1 194 ? 8.214 -4.095 15.613 1.00 25.39 191 ARG A C 1
ATOM 1406 O O . ARG A 1 194 ? 8.949 -4.473 16.526 1.00 24.00 191 ARG A O 1
ATOM 1414 N N . ARG A 1 195 ? 6.928 -4.451 15.547 1.00 24.03 192 ARG A N 1
ATOM 1415 C CA . ARG A 1 195 ? 6.329 -5.303 16.566 1.00 22.96 192 ARG A CA 1
ATOM 1416 C C . ARG A 1 195 ? 6.980 -6.693 16.584 1.00 25.44 192 ARG A C 1
ATOM 1417 O O . ARG A 1 195 ? 6.895 -7.423 17.599 1.00 25.51 192 ARG A O 1
ATOM 1425 N N . GLY A 1 196 ? 7.551 -7.049 15.432 1.00 24.78 193 GLY A N 1
ATOM 1426 C CA . GLY A 1 196 ? 8.239 -8.330 15.293 1.00 27.53 193 GLY A CA 1
ATOM 1427 C C . GLY A 1 196 ? 9.607 -8.324 15.951 1.00 28.98 193 GLY A C 1
ATOM 1428 O O . GLY A 1 196 ? 10.186 -9.404 16.164 1.00 30.55 193 GLY A O 1
ATOM 1429 N N . GLU A 1 197 ? 10.138 -7.139 16.298 1.00 28.90 194 GLU A N 1
ATOM 1430 C CA . GLU A 1 197 ? 11.467 -7.049 16.923 1.00 26.90 194 GLU A CA 1
ATOM 1431 C C . GLU A 1 197 ? 11.373 -7.430 18.402 1.00 24.86 194 GLU A C 1
ATOM 1432 O O . GLU A 1 197 ? 10.353 -7.174 19.076 1.00 22.47 194 GLU A O 1
ATOM 1438 N N . ALA A 1 198 ? 12.394 -8.119 18.918 1.00 23.01 195 ALA A N 1
ATOM 1439 C CA . ALA A 1 198 ? 12.361 -8.529 20.319 1.00 21.65 195 ALA A CA 1
ATOM 1440 C C . ALA A 1 198 ? 12.251 -7.398 21.316 1.00 20.64 195 ALA A C 1
ATOM 1441 O O . ALA A 1 198 ? 11.774 -7.564 22.421 1.00 21.10 195 ALA A O 1
ATOM 1443 N N . TRP A 1 199 ? 12.693 -6.218 20.931 1.00 18.67 196 TRP A N 1
ATOM 1444 C CA . TRP A 1 199 ? 12.603 -5.112 21.880 1.00 16.67 196 TRP A CA 1
ATOM 1445 C C . TRP A 1 199 ? 11.184 -4.567 21.988 1.00 13.91 196 TRP A C 1
ATOM 1446 O O . TRP A 1 199 ? 10.866 -3.911 22.949 1.00 14.32 196 TRP A O 1
ATOM 1457 N N . PHE A 1 200 ? 10.292 -4.901 21.042 1.00 14.62 197 PHE A N 1
ATOM 1458 C CA . PHE A 1 200 ? 8.970 -4.327 21.155 1.00 13.29 197 PHE A CA 1
ATOM 1459 C C . PHE A 1 200 ? 8.268 -4.700 22.443 1.00 13.07 197 PHE A C 1
ATOM 1460 O O . PHE A 1 200 ? 8.307 -5.878 22.917 1.00 15.03 197 PHE A O 1
ATOM 1468 N N . ASP A 1 201 ? 7.573 -3.720 23.019 1.00 12.60 198 ASP A N 1
ATOM 1469 C CA . ASP A 1 201 ? 6.778 -3.953 24.196 1.00 12.31 198 ASP A CA 1
ATOM 1470 C C . ASP A 1 201 ? 5.517 -3.121 24.005 1.00 13.51 198 ASP A C 1
ATOM 1471 O O . ASP A 1 201 ? 5.602 -1.893 24.031 1.00 12.49 198 ASP A O 1
ATOM 1476 N N . PRO A 1 202 ? 4.355 -3.719 23.825 1.00 12.87 199 PRO A N 1
ATOM 1477 C CA . PRO A 1 202 ? 3.146 -2.889 23.623 1.00 10.33 199 PRO A CA 1
ATOM 1478 C C . PRO A 1 202 ? 2.859 -1.948 24.754 1.00 12.42 199 PRO A C 1
ATOM 1479 O O . PRO A 1 202 ? 2.222 -0.900 24.533 1.00 11.25 199 PRO A O 1
ATOM 1483 N N . ASP A 1 203 ? 3.251 -2.323 25.996 1.00 12.30 200 ASP A N 1
ATOM 1484 C CA . ASP A 1 203 ? 3.050 -1.425 27.126 1.00 13.28 200 ASP A CA 1
ATOM 1485 C C . ASP A 1 203 ? 4.051 -0.269 27.151 1.00 12.07 200 ASP A C 1
ATOM 1486 O O . ASP A 1 203 ? 3.881 0.633 27.9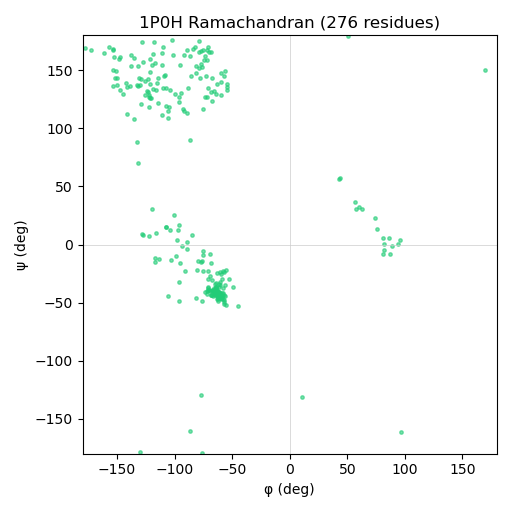53 1.00 15.50 200 ASP A O 1
ATOM 1491 N N . GLY A 1 204 ? 5.002 -0.295 26.248 1.00 9.90 201 GLY A N 1
ATOM 1492 C CA . GLY A 1 204 ? 5.966 0.821 26.131 1.00 10.96 201 GLY A CA 1
ATOM 1493 C C . GLY A 1 204 ? 5.504 1.853 25.092 1.00 12.23 201 GLY A C 1
ATOM 1494 O O . GLY A 1 204 ? 6.213 2.863 24.846 1.00 11.59 201 GLY A O 1
ATOM 1495 N N . LEU A 1 205 ? 4.371 1.595 24.445 1.00 10.23 202 LEU A N 1
ATOM 1496 C CA . LEU A 1 205 ? 3.825 2.546 23.445 1.00 10.48 202 LEU A CA 1
ATOM 1497 C C . LEU A 1 205 ? 2.609 3.213 24.161 1.00 11.35 202 LEU A C 1
ATOM 1498 O O . LEU A 1 205 ? 1.552 2.626 24.426 1.00 12.14 202 LEU A O 1
ATOM 1503 N N . ILE A 1 206 ? 2.816 4.484 24.490 1.00 11.40 203 ILE A N 1
ATOM 1504 C CA . ILE A 1 206 ? 1.897 5.275 25.293 1.00 11.35 203 ILE A CA 1
ATOM 1505 C C . ILE A 1 206 ? 1.025 6.192 24.386 1.00 10.40 203 ILE A C 1
ATOM 1506 O O . ILE A 1 206 ? 1.569 6.878 23.511 1.00 11.81 203 ILE A O 1
ATOM 1511 N N . LEU A 1 207 ? -0.282 6.142 24.601 1.00 11.54 204 LEU A N 1
ATOM 1512 C CA . LEU A 1 207 ? -1.233 6.872 23.736 1.00 12.16 204 LEU A CA 1
ATOM 1513 C C . LEU A 1 207 ? -2.093 7.827 24.577 1.00 12.81 204 LEU A C 1
ATOM 1514 O O . LEU A 1 207 ? -2.446 7.535 25.720 1.00 13.30 204 LEU A O 1
ATOM 1519 N N . ALA A 1 208 ? -2.376 9.002 23.995 1.00 12.94 205 ALA A N 1
ATOM 1520 C CA . ALA A 1 208 ? -3.219 9.953 24.703 1.00 12.40 205 ALA A CA 1
ATOM 1521 C C . ALA A 1 208 ? -4.409 10.186 23.793 1.00 12.39 205 ALA A C 1
ATOM 1522 O O . ALA A 1 208 ? -4.236 10.507 22.636 1.00 12.00 205 ALA A O 1
ATOM 1524 N N . PHE A 1 209 ? -5.606 9.985 24.353 1.00 13.38 206 PHE A N 1
ATOM 1525 C CA . PHE A 1 209 ? -6.851 10.182 23.579 1.00 14.41 206 PHE A CA 1
ATOM 1526 C C . PHE A 1 209 ? -7.680 11.307 24.185 1.00 15.49 206 PHE A C 1
ATOM 1527 O O . PHE A 1 209 ? -7.636 11.569 25.370 1.00 16.36 206 PHE A O 1
ATOM 1535 N N . GLY A 1 210 ? -8.525 11.891 23.358 1.00 19.19 207 GLY A N 1
ATOM 1536 C CA . GLY A 1 210 ? -9.393 12.918 23.877 1.00 20.68 207 GLY A CA 1
ATOM 1537 C C . GLY A 1 210 ? -10.506 12.163 24.583 1.00 25.80 207 GLY A C 1
ATOM 1538 O O . GLY A 1 210 ? -10.814 11.007 24.219 1.00 25.71 207 GLY A O 1
ATOM 1539 N N . ASP A 1 211 ? -11.082 12.805 25.593 1.00 28.70 208 ASP A N 1
ATOM 1540 C CA . ASP A 1 211 ? -12.120 12.223 26.424 1.00 32.67 208 ASP A CA 1
ATOM 1541 C C . ASP A 1 211 ? -13.209 13.276 26.514 1.00 33.60 208 ASP A C 1
ATOM 1542 O O . ASP A 1 211 ? -12.940 14.376 26.989 1.00 35.49 208 ASP A O 1
ATOM 1547 N N . GLY A 1 218 ? -12.804 8.578 21.557 1.00 30.67 215 GLY A N 1
ATOM 1548 C CA . GLY A 1 218 ? -11.947 9.731 21.459 1.00 28.05 215 GLY A CA 1
ATOM 1549 C C . GLY A 1 218 ? -10.941 9.475 20.353 1.00 25.82 215 GLY A C 1
ATOM 1550 O O . GLY A 1 218 ? -10.538 8.341 20.072 1.00 25.43 215 GLY A O 1
ATOM 1551 N N . ARG A 1 219 ? -10.513 10.556 19.723 1.00 23.30 216 ARG A N 1
ATOM 1552 C CA . ARG A 1 219 ? -9.544 10.497 18.667 1.00 21.57 216 ARG A CA 1
ATOM 1553 C C . ARG A 1 219 ? -8.149 10.396 19.346 1.00 17.39 216 ARG A C 1
ATOM 1554 O O . ARG A 1 219 ? -8.006 10.924 20.439 1.00 15.58 216 ARG A O 1
ATOM 1562 N N . LEU A 1 220 ? -7.185 9.710 18.732 1.00 14.60 217 LEU A N 1
ATOM 1563 C CA . LEU A 1 220 ? -5.810 9.704 19.281 1.00 14.18 217 LEU A CA 1
ATOM 1564 C C . LEU A 1 220 ? -5.254 11.135 19.088 1.00 14.41 217 LEU A C 1
ATOM 1565 O O . LEU A 1 220 ? -5.359 11.699 18.000 1.00 14.92 217 LEU A O 1
ATOM 1570 N N . LEU A 1 221 ? -4.700 11.668 20.164 1.00 11.95 218 LEU A N 1
ATOM 1571 C CA . LEU A 1 221 ? -4.115 13.042 20.149 1.00 13.16 218 LEU A CA 1
ATOM 1572 C C . LEU A 1 221 ? -2.617 12.993 19.919 1.00 13.23 218 LEU A C 1
ATOM 1573 O O . LEU A 1 221 ? -2.047 13.836 19.230 1.00 12.57 218 LEU A O 1
ATOM 1578 N N . GLY A 1 222 ? -1.992 11.929 20.420 1.00 11.04 219 GLY A N 1
ATOM 1579 C CA . GLY A 1 222 ? -0.529 11.831 20.309 1.00 10.85 219 GLY A CA 1
ATOM 1580 C C . GLY A 1 222 ? -0.032 10.524 20.902 1.00 9.37 219 GLY A C 1
ATOM 1581 O O . GLY A 1 222 ? -0.780 9.849 21.616 1.00 11.59 219 GLY A O 1
ATOM 1582 N N . PHE A 1 223 ? 1.224 10.221 20.655 1.00 10.91 220 PHE A N 1
ATOM 1583 C CA . PHE A 1 223 ? 1.793 8.984 21.231 1.00 9.16 220 PHE A CA 1
ATOM 1584 C C . PHE A 1 223 ? 3.252 9.127 21.525 1.00 9.27 220 PHE A C 1
ATOM 1585 O O . PHE A 1 223 ? 3.946 9.984 20.947 1.00 9.25 220 PHE A O 1
ATOM 1593 N N . HIS A 1 224 ? 3.735 8.250 22.418 1.00 10.78 221 HIS A N 1
ATOM 1594 C CA . HIS A 1 224 ? 5.158 8.214 22.741 1.00 10.02 221 HIS A CA 1
ATOM 1595 C C . HIS A 1 224 ? 5.554 6.734 22.755 1.00 9.47 221 HIS A C 1
ATOM 1596 O O . HIS A 1 224 ? 5.125 6.001 23.618 1.00 10.66 221 HIS A O 1
ATOM 1603 N N . TRP A 1 225 ? 6.304 6.355 21.739 1.00 9.01 222 TRP A N 1
ATOM 1604 C CA . TRP A 1 225 ? 6.778 4.964 21.635 1.00 9.35 222 TRP A CA 1
ATOM 1605 C C . TRP A 1 225 ? 8.148 4.972 22.313 1.00 9.33 222 TRP A C 1
ATOM 1606 O O . TRP A 1 225 ? 9.086 5.667 21.846 1.00 8.02 222 TRP A O 1
ATOM 1617 N N . THR A 1 226 ? 8.271 4.225 23.401 1.00 10.32 223 THR A N 1
ATOM 1618 C CA . THR A 1 226 ? 9.550 4.094 24.133 1.00 9.56 223 THR A CA 1
ATOM 1619 C C . THR A 1 226 ? 10.188 2.750 23.736 1.00 11.67 223 THR A C 1
ATOM 1620 O O . THR A 1 226 ? 9.498 1.836 23.234 1.00 12.47 223 THR A O 1
ATOM 1624 N N . LYS A 1 227 ? 11.482 2.601 24.002 1.00 12.62 224 LYS A N 1
ATOM 1625 C CA . LYS A 1 227 ? 12.193 1.382 23.602 1.00 12.23 224 LYS A CA 1
ATOM 1626 C C . LYS A 1 227 ? 13.279 1.062 24.604 1.00 14.31 224 LYS A C 1
ATOM 1627 O O . LYS A 1 227 ? 14.037 1.931 24.995 1.00 14.19 224 LYS A O 1
ATOM 1633 N N . VAL A 1 228 ? 13.336 -0.202 25.012 1.00 15.20 225 VAL A N 1
ATOM 1634 C CA . VAL A 1 228 ? 14.404 -0.668 25.904 1.00 17.34 225 VAL A CA 1
ATOM 1635 C C . VAL A 1 228 ? 15.014 -1.788 25.047 1.00 21.21 225 VAL A C 1
ATOM 1636 O O . VAL A 1 228 ? 14.310 -2.715 24.656 1.00 20.52 225 VAL A O 1
ATOM 1640 N N . HIS A 1 229 ? 16.280 -1.667 24.670 1.00 24.46 226 HIS A N 1
ATOM 1641 C CA . HIS A 1 229 ? 16.862 -2.751 23.876 1.00 28.52 226 HIS A CA 1
ATOM 1642 C C . HIS A 1 229 ? 17.451 -3.819 24.793 1.00 30.24 226 HIS A C 1
ATOM 1643 O O . HIS A 1 229 ? 18.134 -3.494 25.784 1.00 28.98 226 HIS A O 1
ATOM 1650 N N . PRO A 1 230 ? 17.181 -5.110 24.498 1.00 31.74 227 PRO A N 1
ATOM 1651 C CA . PRO A 1 230 ? 17.729 -6.168 25.355 1.00 34.07 227 PRO A CA 1
ATOM 1652 C C . PRO A 1 230 ? 19.245 -6.140 25.462 1.00 34.56 227 PRO A C 1
ATOM 1653 O O . PRO A 1 230 ? 19.800 -6.657 26.433 1.00 35.99 227 PRO A O 1
ATOM 1657 N N . ASP A 1 231 ? 19.929 -5.542 24.493 1.00 35.52 228 ASP A N 1
ATOM 1658 C CA . ASP A 1 231 ? 21.394 -5.535 24.541 1.00 36.18 228 ASP A CA 1
ATOM 1659 C C . ASP A 1 231 ? 22.056 -4.276 25.094 1.00 36.42 228 ASP A C 1
ATOM 1660 O O . ASP A 1 231 ? 23.295 -4.155 25.068 1.00 36.00 228 ASP A O 1
ATOM 1665 N N . HIS A 1 232 ? 21.244 -3.329 25.563 1.00 34.09 229 HIS A N 1
ATOM 1666 C CA . HIS A 1 232 ? 21.769 -2.105 26.139 1.00 33.11 229 HIS A CA 1
ATOM 1667 C C . HIS A 1 232 ? 21.053 -1.877 27.467 1.00 32.00 229 HIS A C 1
ATOM 1668 O O . HIS A 1 232 ? 20.216 -0.951 27.605 1.00 29.37 229 HIS A O 1
ATOM 1675 N N . PRO A 1 233 ? 21.357 -2.717 28.471 1.00 30.87 230 PRO A N 1
ATOM 1676 C CA . PRO A 1 233 ? 20.752 -2.619 29.796 1.00 29.66 230 PRO A CA 1
ATOM 1677 C C . PRO A 1 233 ? 20.945 -1.264 30.446 1.00 27.57 230 PRO A C 1
ATOM 1678 O O . PRO A 1 233 ? 21.963 -0.603 30.244 1.00 28.54 230 PRO A O 1
ATOM 1682 N N . GLY A 1 234 ? 19.983 -0.865 31.264 1.00 26.22 231 GLY A N 1
ATOM 1683 C CA . GLY A 1 234 ? 20.140 0.383 31.967 1.00 23.53 231 GLY A CA 1
ATOM 1684 C C . GLY A 1 234 ? 19.790 1.611 31.172 1.00 21.86 231 GLY A C 1
ATOM 1685 O O . GLY A 1 234 ? 19.801 2.696 31.715 1.00 22.46 231 GLY A O 1
ATOM 1686 N N . LEU A 1 235 ? 19.472 1.441 29.903 1.00 19.49 232 LEU A N 1
ATOM 1687 C CA . LEU A 1 235 ? 19.131 2.585 29.059 1.00 18.47 232 LEU A CA 1
ATOM 1688 C C . LEU A 1 235 ? 17.741 2.450 28.466 1.00 17.92 232 LEU A C 1
ATOM 1689 O O . LEU A 1 235 ? 17.325 1.371 28.031 1.00 17.78 232 LEU A O 1
ATOM 1694 N N . GLY A 1 236 ? 17.012 3.554 28.465 1.00 15.01 233 GLY A N 1
ATOM 1695 C CA . GLY A 1 236 ? 15.693 3.541 27.855 1.00 14.63 233 GLY A CA 1
ATOM 1696 C C . GLY A 1 236 ? 15.771 4.579 26.757 1.00 13.82 233 GLY A C 1
ATOM 1697 O O . GLY A 1 236 ? 16.600 5.533 26.851 1.00 14.38 233 GLY A O 1
ATOM 1698 N N . GLU A 1 237 ? 14.937 4.427 25.724 1.00 11.69 234 GLU A N 1
ATOM 1699 C CA . GLU A 1 237 ? 14.947 5.423 24.622 1.00 11.24 234 GLU A CA 1
ATOM 1700 C C . GLU A 1 237 ? 13.582 5.977 24.267 1.00 12.10 234 GLU A C 1
ATOM 1701 O O . GLU A 1 237 ? 12.582 5.274 24.360 1.00 10.82 234 GLU A O 1
ATOM 1707 N N . VAL A 1 238 ? 13.572 7.281 23.939 1.00 10.50 235 VAL A N 1
ATOM 1708 C CA . VAL A 1 238 ? 12.432 7.868 23.307 1.00 12.66 235 VAL A CA 1
ATOM 1709 C C . VAL A 1 238 ? 12.630 7.301 21.871 1.00 11.44 235 VAL A C 1
ATOM 1710 O O . VAL A 1 238 ? 13.689 7.507 21.255 1.00 14.90 235 VAL A O 1
ATOM 1714 N N . TYR A 1 239 ? 11.713 6.482 21.354 1.00 9.75 236 TYR A N 1
ATOM 1715 C CA . TYR A 1 239 ? 11.904 5.944 20.024 1.00 9.29 236 TYR A CA 1
ATOM 1716 C C . TYR A 1 239 ? 11.143 6.796 18.969 1.00 10.41 236 TYR A C 1
ATOM 1717 O O . TYR A 1 239 ? 11.728 7.175 17.970 1.00 11.21 236 TYR A O 1
ATOM 1726 N N . VAL A 1 240 ? 9.864 7.089 19.224 1.00 8.82 237 VAL A N 1
ATOM 1727 C CA . VAL A 1 240 ? 9.094 8.023 18.349 1.00 9.63 237 VAL A CA 1
ATOM 1728 C C . VAL A 1 240 ? 8.141 8.809 19.231 1.00 9.23 237 VAL A C 1
ATOM 1729 O O . VAL A 1 240 ? 7.446 8.255 20.040 1.00 10.09 237 VAL A O 1
ATOM 1733 N N . LEU A 1 241 ? 8.145 10.153 19.088 1.00 9.80 238 LEU A N 1
ATOM 1734 C CA . LEU A 1 241 ? 7.195 10.991 19.813 1.00 9.84 238 LEU A CA 1
ATOM 1735 C C . LEU A 1 241 ? 6.436 11.780 18.727 1.00 9.19 238 LEU A C 1
ATOM 1736 O O . LEU A 1 241 ? 7.075 12.360 17.849 1.00 10.74 238 LEU A O 1
ATOM 1741 N N . GLY A 1 242 ? 5.098 11.722 18.766 1.00 10.43 239 GLY A N 1
ATOM 1742 C CA . GLY A 1 242 ? 4.348 12.511 17.768 1.00 11.84 239 GLY A CA 1
ATOM 1743 C C . GLY A 1 242 ? 3.022 12.939 18.305 1.00 12.11 239 GLY A C 1
ATOM 1744 O O . GLY A 1 242 ? 2.294 12.203 18.982 1.00 14.25 239 GLY A O 1
ATOM 1745 N N . VAL A 1 243 ? 2.668 14.203 18.031 1.00 12.48 240 VAL A N 1
ATOM 1746 C CA . VAL A 1 243 ? 1.389 14.738 18.435 1.00 11.35 240 VAL A CA 1
ATOM 1747 C C . VAL A 1 243 ? 0.675 15.242 17.175 1.00 11.92 240 VAL A C 1
ATOM 1748 O O . VAL A 1 243 ? 1.292 15.871 16.324 1.00 11.51 240 VAL A O 1
ATOM 1752 N N . ASP A 1 244 ? -0.579 14.837 17.035 1.00 12.03 241 ASP A N 1
ATOM 1753 C CA . ASP A 1 244 ? -1.359 15.289 15.850 1.00 13.85 241 ASP A CA 1
ATOM 1754 C C . ASP A 1 244 ? -1.293 16.848 15.827 1.00 11.64 241 ASP A C 1
ATOM 1755 O O . ASP A 1 244 ? -1.497 17.449 16.856 1.00 11.79 241 ASP A O 1
ATOM 1760 N N . PRO A 1 245 ? -1.009 17.429 14.673 1.00 12.95 242 PRO A N 1
ATOM 1761 C CA . PRO A 1 245 ? -0.972 18.904 14.554 1.00 13.14 242 PRO A CA 1
ATOM 1762 C C . PRO A 1 245 ? -2.269 19.534 15.070 1.00 14.47 242 PRO A C 1
ATOM 1763 O O . PRO A 1 245 ? -2.205 20.666 15.588 1.00 15.24 242 PRO A O 1
ATOM 1767 N N . ALA A 1 246 ? -3.440 18.856 14.989 1.00 14.21 243 ALA A N 1
ATOM 1768 C CA . ALA A 1 246 ? -4.719 19.364 15.548 1.00 13.50 243 ALA A CA 1
ATOM 1769 C C . ALA A 1 246 ? -4.784 19.397 17.064 1.00 13.00 243 ALA A C 1
ATOM 1770 O O . ALA A 1 246 ? -5.732 19.899 17.647 1.00 16.48 243 ALA A O 1
ATOM 1772 N N . ALA A 1 247 ? -3.751 18.816 17.727 1.00 11.74 244 ALA A N 1
ATOM 1773 C CA . ALA A 1 247 ? -3.660 18.722 19.155 1.00 12.04 244 ALA A CA 1
ATOM 1774 C C . ALA A 1 247 ? -2.305 19.247 19.670 1.00 9.59 244 ALA A C 1
ATOM 1775 O O . ALA A 1 247 ? -2.076 19.140 20.898 1.00 11.31 244 ALA A O 1
ATOM 1777 N N . GLN A 1 248 ? -1.516 19.862 18.774 1.00 11.90 245 GLN A N 1
ATOM 1778 C CA . GLN A 1 248 ? -0.170 20.401 19.195 1.00 11.05 245 GLN A CA 1
ATOM 1779 C C . GLN A 1 248 ? -0.315 21.749 19.942 1.00 12.78 245 GLN A C 1
ATOM 1780 O O . GLN A 1 248 ? -1.416 22.378 19.945 1.00 11.43 245 GLN A O 1
ATOM 1786 N N . ARG A 1 249 ? 0.783 22.148 20.611 1.00 10.62 246 ARG A N 1
ATOM 1787 C CA . ARG A 1 249 ? 0.840 23.432 21.313 1.00 12.35 246 ARG A CA 1
ATOM 1788 C C . ARG A 1 249 ? -0.197 23.594 22.423 1.00 13.03 246 ARG A C 1
ATOM 1789 O O . ARG A 1 249 ? -0.704 24.746 22.711 1.00 14.11 246 ARG A O 1
ATOM 1797 N N . ARG A 1 250 ? -0.516 22.450 23.058 1.00 11.80 247 ARG A N 1
ATOM 1798 C CA . ARG A 1 250 ? -1.458 22.381 24.176 1.00 15.77 247 ARG A CA 1
ATOM 1799 C C . ARG A 1 250 ? -0.818 21.640 25.390 1.00 14.06 247 ARG A C 1
ATOM 1800 O O . ARG A 1 250 ? -1.509 21.346 26.378 1.00 15.85 247 ARG A O 1
ATOM 1808 N N . GLY A 1 251 ? 0.478 21.336 25.323 1.00 13.04 248 GLY A N 1
ATOM 1809 C CA . GLY A 1 251 ? 1.194 20.683 26.405 1.00 11.54 248 GLY A CA 1
ATOM 1810 C C . GLY A 1 251 ? 1.253 19.150 26.269 1.00 10.37 248 GLY A C 1
ATOM 1811 O O . GLY A 1 251 ? 1.875 18.515 27.072 1.00 11.13 248 GLY A O 1
ATOM 1812 N N . LEU A 1 252 ? 0.686 18.613 25.234 1.00 10.73 249 LEU A N 1
ATOM 1813 C CA . LEU A 1 252 ? 0.657 17.155 25.157 1.00 10.67 249 LEU A CA 1
ATOM 1814 C C . LEU A 1 252 ? 1.979 16.491 24.891 1.00 11.17 249 LEU A C 1
ATOM 1815 O O . LEU A 1 252 ? 2.257 15.416 25.495 1.00 11.18 249 LEU A O 1
ATOM 1820 N N . GLY A 1 253 ? 2.834 17.108 24.052 1.00 8.76 250 GLY A N 1
ATOM 1821 C CA . GLY A 1 253 ? 4.124 16.516 23.756 1.00 9.25 250 GLY A CA 1
ATOM 1822 C C . GLY A 1 253 ? 4.959 16.417 25.028 1.00 10.59 250 GLY A C 1
ATOM 1823 O O . GLY A 1 253 ? 5.612 15.386 25.275 1.00 9.48 250 GLY A O 1
ATOM 1824 N N . GLN A 1 254 ? 4.981 17.488 25.802 1.00 10.57 251 GLN A N 1
ATOM 1825 C CA . GLN A 1 254 ? 5.759 17.425 27.044 1.00 9.76 251 GLN A CA 1
ATOM 1826 C C . GLN A 1 254 ? 5.197 16.322 27.978 1.00 11.45 251 GLN A C 1
ATOM 1827 O O . GLN A 1 254 ? 5.973 15.545 28.559 1.00 10.17 251 GLN A O 1
ATOM 1833 N N . MET A 1 255 ? 3.861 16.312 28.109 1.00 11.45 252 MET A N 1
ATOM 1834 C CA . MET A 1 255 ? 3.132 15.343 28.984 1.00 11.91 252 MET A CA 1
ATOM 1835 C C . MET A 1 255 ? 3.497 13.914 28.550 1.00 11.00 252 MET A C 1
ATOM 1836 O O . MET A 1 255 ? 3.855 13.063 29.375 1.00 10.23 252 MET A O 1
ATOM 1841 N N . LEU A 1 256 ? 3.441 13.666 27.244 1.00 9.48 253 LEU A N 1
ATOM 1842 C CA . LEU A 1 256 ? 3.738 12.291 26.736 1.00 10.21 253 LEU A CA 1
ATOM 1843 C C . LEU A 1 256 ? 5.167 11.920 27.003 1.00 10.19 253 LEU A C 1
ATOM 1844 O O . LEU A 1 256 ? 5.457 10.747 27.332 1.00 10.94 253 LEU A O 1
ATOM 1849 N N . THR A 1 257 ? 6.098 12.883 26.831 1.00 9.79 254 THR A N 1
ATOM 1850 C CA . THR A 1 257 ? 7.491 12.552 27.070 1.00 9.32 254 THR A CA 1
ATOM 1851 C C . THR A 1 257 ? 7.662 12.217 28.559 1.00 9.98 254 THR A C 1
ATOM 1852 O O . THR A 1 257 ? 8.334 11.206 28.903 1.00 10.56 254 THR A O 1
ATOM 1856 N N A SER A 1 258 ? 7.020 13.013 29.418 0.50 10.72 255 SER A N 1
ATOM 1857 N N B SER A 1 258 ? 7.038 13.000 29.451 0.50 10.36 255 SER A N 1
ATOM 1858 C CA A SER A 1 258 ? 7.109 12.827 30.840 0.50 11.57 255 SER A CA 1
ATOM 1859 C CA B SER A 1 258 ? 7.169 12.746 30.873 0.50 11.02 255 SER A CA 1
ATOM 1860 C C A SER A 1 258 ? 6.579 11.454 31.295 0.50 10.88 255 SER A C 1
ATOM 1861 C C B SER A 1 258 ? 6.596 11.394 31.289 0.50 10.49 255 SER A C 1
ATOM 1862 O O A SER A 1 258 ? 7.208 10.798 32.148 0.50 12.18 255 SER A O 1
ATOM 1863 O O B SER A 1 258 ? 7.202 10.691 32.116 0.50 11.70 255 SER A O 1
ATOM 1868 N N . ILE A 1 259 ? 5.466 11.042 30.717 1.00 11.58 256 ILE A N 1
ATOM 1869 C CA . ILE A 1 259 ? 4.841 9.758 31.034 1.00 11.06 256 ILE A CA 1
ATOM 1870 C C . ILE A 1 259 ? 5.795 8.665 30.599 1.00 11.20 256 ILE A C 1
ATOM 1871 O O . ILE A 1 259 ? 5.959 7.687 31.325 1.00 13.36 256 ILE A O 1
ATOM 1876 N N . GLY A 1 260 ? 6.418 8.820 29.437 1.00 11.02 257 GLY A N 1
ATOM 1877 C CA . GLY A 1 260 ? 7.356 7.799 28.981 1.00 11.89 257 GLY A CA 1
ATOM 1878 C C . GLY A 1 260 ? 8.563 7.677 29.902 1.00 11.49 257 GLY A C 1
ATOM 1879 O O . GLY A 1 260 ? 9.072 6.575 30.079 1.00 12.37 257 GLY A O 1
ATOM 1880 N N . ILE A 1 261 ? 9.051 8.814 30.442 1.00 11.01 258 ILE A N 1
ATOM 1881 C CA . ILE A 1 261 ? 10.176 8.788 31.352 1.00 11.25 258 ILE A CA 1
ATOM 1882 C C . ILE A 1 261 ? 9.781 8.023 32.635 1.00 12.17 258 ILE A C 1
ATOM 1883 O O . ILE A 1 261 ? 10.562 7.213 33.111 1.00 13.07 258 ILE A O 1
ATOM 1888 N N . VAL A 1 262 ? 8.598 8.300 33.134 1.00 11.89 259 VAL A N 1
ATOM 1889 C CA . VAL A 1 262 ? 8.124 7.594 34.350 1.00 12.87 259 VAL A CA 1
ATOM 1890 C C . VAL A 1 262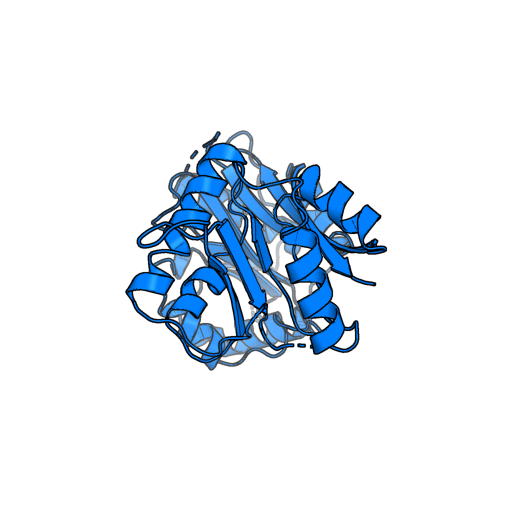 ? 8.089 6.093 34.062 1.00 12.53 259 VAL A C 1
ATOM 1891 O O . VAL A 1 262 ? 8.597 5.278 34.862 1.00 15.30 259 VAL A O 1
ATOM 1895 N N . SER A 1 263 ? 7.538 5.719 32.889 1.00 12.00 260 SER A N 1
ATOM 1896 C CA . SER A 1 263 ? 7.391 4.275 32.507 1.00 11.62 260 SER A CA 1
ATOM 1897 C C . SER A 1 263 ? 8.769 3.591 32.388 1.00 14.03 260 SER A C 1
ATOM 1898 O O . SER A 1 263 ? 8.982 2.455 32.857 1.00 14.55 260 SER A O 1
ATOM 1901 N N . LEU A 1 264 ? 9.668 4.246 31.675 1.00 13.19 261 LEU A N 1
ATOM 1902 C CA . LEU A 1 264 ? 11.019 3.727 31.506 1.00 12.37 261 LEU A CA 1
ATOM 1903 C C . LEU A 1 264 ? 11.756 3.619 32.840 1.00 14.11 261 LEU A C 1
ATOM 1904 O O . LEU A 1 264 ? 12.411 2.611 33.086 1.00 15.18 261 LEU A O 1
ATOM 1909 N N . ALA A 1 265 ? 11.620 4.617 33.694 1.00 14.48 262 ALA A N 1
ATOM 1910 C CA . ALA A 1 265 ? 12.352 4.578 34.963 1.00 15.85 262 ALA A CA 1
ATOM 1911 C C . ALA A 1 265 ? 11.835 3.367 35.801 1.00 18.58 262 ALA A C 1
ATOM 1912 O O . ALA A 1 265 ? 12.623 2.722 36.530 1.00 19.13 262 ALA A O 1
ATOM 1914 N N . ARG A 1 266 ? 10.549 3.093 35.717 1.00 18.86 263 ARG A N 1
ATOM 1915 C CA . ARG A 1 266 ? 10.001 1.955 36.470 1.00 19.03 263 ARG A CA 1
ATOM 1916 C C . ARG A 1 266 ? 10.521 0.656 35.909 1.00 20.41 263 ARG A C 1
ATOM 1917 O O . ARG A 1 266 ? 10.920 -0.291 36.650 1.00 21.03 263 ARG A O 1
ATOM 1925 N N . ARG A 1 267 ? 10.547 0.563 34.583 1.00 19.18 264 ARG A N 1
ATOM 1926 C CA . ARG A 1 267 ? 11.020 -0.676 33.960 1.00 19.70 264 ARG A CA 1
ATOM 1927 C C . ARG A 1 267 ? 12.508 -0.898 34.103 1.00 21.32 264 ARG A C 1
ATOM 1928 O O . ARG A 1 267 ? 12.949 -2.063 34.126 1.00 23.11 264 ARG A O 1
ATOM 1936 N N . LEU A 1 268 ? 13.285 0.176 34.184 1.00 20.39 265 LEU A N 1
ATOM 1937 C CA . LEU A 1 268 ? 14.731 0.047 34.319 1.00 22.53 265 LEU A CA 1
ATOM 1938 C C . LEU A 1 268 ? 15.274 -0.097 35.746 1.00 24.72 265 LEU A C 1
ATOM 1939 O O . LEU A 1 268 ? 16.484 -0.200 35.904 1.00 26.46 265 LEU A O 1
ATOM 1944 N N . VAL A 1 278 ? 28.033 4.176 30.411 1.00 35.06 275 VAL A N 1
ATOM 1945 C CA . VAL A 1 278 ? 27.824 4.988 31.651 1.00 35.41 275 VAL A CA 1
ATOM 1946 C C . VAL A 1 278 ? 26.730 4.801 32.765 1.00 34.05 275 VAL A C 1
ATOM 1947 O O . VAL A 1 278 ? 26.547 3.715 33.348 1.00 33.61 275 VAL A O 1
ATOM 1951 N N . GLU A 1 279 ? 26.064 5.911 33.107 1.00 32.53 276 GLU A N 1
ATOM 1952 C CA . GLU A 1 279 ? 24.989 5.972 34.114 1.00 31.37 276 GLU A CA 1
ATOM 1953 C C . GLU A 1 279 ? 23.635 5.620 33.462 1.00 29.10 276 GLU A C 1
ATOM 1954 O O . GLU A 1 279 ? 23.450 5.956 32.288 1.00 28.95 276 GLU A O 1
ATOM 1960 N N . PRO A 1 280 ? 22.701 4.935 34.195 1.00 26.44 277 PRO A N 1
ATOM 1961 C CA . PRO A 1 280 ? 21.366 4.558 33.694 1.00 25.09 277 PRO A CA 1
ATOM 1962 C C . PRO A 1 280 ? 20.732 5.851 33.282 1.00 22.72 277 PRO A C 1
ATOM 1963 O O . PRO A 1 280 ? 20.926 6.843 33.954 1.00 25.61 277 PRO A O 1
ATOM 1967 N N . ALA A 1 281 ? 19.925 5.819 32.221 1.00 18.37 278 ALA A N 1
ATOM 1968 C CA . ALA A 1 281 ? 19.424 7.061 31.685 1.00 15.57 278 ALA A CA 1
ATOM 1969 C C . ALA A 1 281 ? 18.404 6.788 30.606 1.00 13.73 278 ALA A C 1
ATOM 1970 O O . ALA A 1 281 ? 18.264 5.678 30.158 1.00 14.80 278 ALA A O 1
ATOM 1972 N N . VAL A 1 282 ? 17.700 7.844 30.228 1.00 12.50 279 VAL A N 1
ATOM 1973 C CA . VAL A 1 282 ? 16.791 7.778 29.091 1.00 12.01 279 VAL A CA 1
ATOM 1974 C C . VAL A 1 282 ? 17.542 8.608 28.023 1.00 11.89 279 VAL A C 1
ATOM 1975 O O . VAL A 1 282 ? 18.092 9.726 28.331 1.00 12.00 279 VAL A O 1
ATOM 1979 N N . LEU A 1 283 ? 17.611 8.091 26.788 1.00 10.20 280 LEU A N 1
ATOM 1980 C CA . LEU A 1 283 ? 18.261 8.788 25.706 1.00 10.18 280 LEU A CA 1
ATOM 1981 C C . LEU A 1 283 ? 17.309 9.042 24.534 1.00 11.63 280 LEU A C 1
ATOM 1982 O O . LEU A 1 283 ? 16.237 8.430 24.446 1.00 11.65 280 LEU A O 1
ATOM 1987 N N . LEU A 1 284 ? 17.657 10.007 23.684 1.00 9.19 281 LEU A N 1
ATOM 1988 C CA . LEU A 1 284 ? 16.838 10.258 22.503 1.00 10.06 281 LEU A CA 1
ATOM 1989 C C . LEU A 1 284 ? 17.706 10.853 21.431 1.00 11.13 281 LEU A C 1
ATOM 1990 O O . LEU A 1 284 ? 18.812 11.301 21.733 1.00 10.12 281 LEU A O 1
ATOM 1995 N N . TYR A 1 285 ? 17.156 10.900 20.213 1.00 11.07 282 TYR A N 1
ATOM 1996 C CA . TYR A 1 285 ? 17.850 11.498 19.037 1.00 12.20 282 TYR A CA 1
ATOM 1997 C C . TYR A 1 285 ? 16.918 12.540 18.465 1.00 13.20 282 TYR A C 1
ATOM 1998 O O . TYR A 1 285 ? 15.748 12.251 18.175 1.00 14.82 282 TYR A O 1
ATOM 2007 N N . VAL A 1 286 ? 17.453 13.752 18.264 1.00 12.18 283 VAL A N 1
ATOM 2008 C CA . VAL A 1 286 ? 16.603 14.831 17.758 1.00 11.32 283 VAL A CA 1
ATOM 2009 C C . VAL A 1 286 ? 17.391 15.690 16.755 1.00 12.55 283 VAL A C 1
ATOM 2010 O O . VAL A 1 286 ? 18.548 15.993 17.000 1.00 12.33 283 VAL A O 1
ATOM 2014 N N . GLU A 1 287 ? 16.746 16.026 15.636 1.00 13.67 284 GLU A N 1
ATOM 2015 C CA . GLU A 1 287 ? 17.407 16.892 14.605 1.00 15.19 284 GLU A CA 1
ATOM 2016 C C . GLU A 1 287 ? 17.676 18.232 15.269 1.00 14.21 284 GLU A C 1
ATOM 2017 O O . GLU A 1 287 ? 16.817 18.781 15.971 1.00 13.45 284 GLU A O 1
ATOM 2023 N N . SER A 1 288 ? 18.833 18.815 15.029 1.00 12.86 285 SER A N 1
ATOM 2024 C CA . SER A 1 288 ? 19.217 20.061 15.696 1.00 12.62 285 SER A CA 1
ATOM 2025 C C . SER A 1 288 ? 18.298 21.234 15.431 1.00 12.82 285 SER A C 1
ATOM 2026 O O . SER A 1 288 ? 18.220 22.126 16.274 1.00 15.85 285 SER A O 1
ATOM 2029 N N . ASP A 1 289 ? 17.577 21.184 14.313 1.00 15.01 286 ASP A N 1
ATOM 2030 C CA . ASP A 1 289 ? 16.702 22.295 13.970 1.00 15.04 286 ASP A CA 1
ATOM 2031 C C . ASP A 1 289 ? 15.208 22.039 14.209 1.00 13.86 286 ASP A C 1
ATOM 2032 O O . ASP A 1 289 ? 14.319 22.793 13.720 1.00 14.06 286 ASP A O 1
ATOM 2037 N N . ASN A 1 290 ? 14.923 20.944 14.934 1.00 12.47 287 ASN A N 1
ATOM 2038 C CA . ASN A 1 290 ? 13.540 20.646 15.275 1.00 11.85 287 ASN A CA 1
ATOM 2039 C C . ASN A 1 290 ? 13.276 21.425 16.550 1.00 11.88 287 ASN A C 1
ATOM 2040 O O . ASN A 1 290 ? 13.398 20.924 17.692 1.00 11.56 287 ASN A O 1
ATOM 2045 N N . VAL A 1 291 ? 12.819 22.670 16.353 1.00 11.74 288 VAL A N 1
ATOM 2046 C CA . VAL A 1 291 ? 12.692 23.550 17.496 1.00 12.31 288 VAL A CA 1
ATOM 2047 C C . VAL A 1 291 ? 11.705 23.036 18.529 1.00 9.73 288 VAL A C 1
ATOM 2048 O O . VAL A 1 291 ? 11.982 23.057 19.753 1.00 9.79 288 VAL A O 1
ATOM 2052 N N . ALA A 1 292 ? 10.552 22.578 18.060 1.00 9.50 289 ALA A N 1
ATOM 2053 C CA . ALA A 1 292 ? 9.574 22.114 19.013 1.00 10.43 289 ALA A CA 1
ATOM 2054 C C . ALA A 1 292 ? 10.085 20.926 19.816 1.00 10.31 289 ALA A C 1
ATOM 2055 O O . ALA A 1 292 ? 9.870 20.859 21.017 1.00 10.24 289 ALA A O 1
ATOM 2057 N N . ALA A 1 293 ? 10.719 19.979 19.150 1.00 9.93 290 ALA A N 1
ATOM 2058 C CA . ALA A 1 293 ? 11.128 18.783 19.946 1.00 10.24 290 ALA A CA 1
ATOM 2059 C C . ALA A 1 293 ? 12.300 19.155 20.888 1.00 8.73 290 ALA A C 1
ATOM 2060 O O . ALA A 1 293 ? 12.351 18.714 22.042 1.00 11.13 290 ALA A O 1
ATOM 2062 N N . VAL A 1 294 ? 13.275 19.922 20.366 1.00 8.82 291 VAL A N 1
ATOM 2063 C CA . VAL A 1 294 ? 14.376 20.330 21.261 1.00 10.28 291 VAL A CA 1
ATOM 2064 C C . VAL A 1 294 ? 13.809 21.060 22.462 1.00 10.75 291 VAL A C 1
ATOM 2065 O O . VAL A 1 294 ? 14.235 20.810 23.606 1.00 11.48 291 VAL A O 1
ATOM 2069 N N . ARG A 1 295 ? 12.844 21.968 22.263 1.00 10.28 292 ARG A N 1
ATOM 2070 C CA . ARG A 1 295 ? 12.281 22.634 23.441 1.00 10.27 292 ARG A CA 1
ATOM 2071 C C . ARG A 1 295 ? 11.603 21.675 24.440 1.00 11.19 292 ARG A C 1
ATOM 2072 O O . ARG A 1 295 ? 11.762 21.797 25.667 1.00 12.38 292 ARG A O 1
ATOM 2080 N N . THR A 1 296 ? 10.836 20.753 23.897 1.00 10.35 293 THR A N 1
ATOM 2081 C CA . THR A 1 296 ? 10.139 19.798 24.718 1.00 9.33 293 THR A CA 1
ATOM 2082 C C . THR A 1 296 ? 11.142 19.038 25.577 1.00 10.17 293 THR A C 1
ATOM 2083 O O . THR A 1 296 ? 11.024 18.942 26.785 1.00 10.29 293 THR A O 1
ATOM 2087 N N . TYR A 1 297 ? 12.165 18.560 24.925 1.00 10.24 294 TYR A N 1
ATOM 2088 C CA . TYR A 1 297 ? 13.157 17.740 25.664 1.00 8.88 294 TYR A CA 1
ATOM 2089 C C . TYR A 1 297 ? 13.975 18.570 26.646 1.00 9.25 294 TYR A C 1
ATOM 2090 O O . TYR A 1 297 ? 14.238 18.133 27.772 1.00 10.42 294 TYR A O 1
ATOM 2099 N N . GLN A 1 298 ? 14.353 19.777 26.260 1.00 10.52 295 GLN A N 1
ATOM 2100 C CA . GLN A 1 298 ? 15.077 20.609 27.172 1.00 11.42 295 GLN A CA 1
ATOM 2101 C C . GLN A 1 298 ? 14.251 20.940 28.446 1.00 10.02 295 GLN A C 1
ATOM 2102 O O . GLN A 1 298 ? 14.840 21.021 29.537 1.00 11.19 295 GLN A O 1
ATOM 2108 N N . SER A 1 299 ? 12.940 21.080 28.312 1.00 10.87 296 SER A N 1
ATOM 2109 C CA . SER A 1 299 ? 12.108 21.391 29.459 1.00 11.43 296 SER A CA 1
ATOM 2110 C C . SER A 1 299 ? 12.030 20.276 30.447 1.00 11.90 296 SER A C 1
ATOM 2111 O O . SER A 1 299 ? 11.662 20.518 31.614 1.00 12.88 296 SER A O 1
ATOM 2114 N N . LEU A 1 300 ? 12.436 19.086 30.016 1.00 10.80 297 LEU A N 1
ATOM 2115 C CA . LEU A 1 300 ? 12.367 17.907 30.859 1.00 11.04 297 LEU A CA 1
ATOM 2116 C C . LEU A 1 300 ? 13.744 17.458 31.346 1.00 10.80 297 LEU A C 1
ATOM 2117 O O . LEU A 1 300 ? 13.907 16.355 31.749 1.00 12.81 297 LEU A O 1
ATOM 2122 N N . GLY A 1 301 ? 14.721 18.342 31.207 1.00 10.58 298 GLY A N 1
ATOM 2123 C CA . GLY A 1 301 ? 16.060 18.108 31.744 1.00 11.71 298 GLY A CA 1
ATOM 2124 C C . GLY A 1 301 ? 17.026 17.342 30.894 1.00 10.79 298 GLY A C 1
ATOM 2125 O O . GLY A 1 301 ? 18.093 17.028 31.358 1.00 12.15 298 GLY A O 1
ATOM 2126 N N . PHE A 1 302 ? 16.634 17.023 29.664 1.00 9.78 299 PHE A N 1
ATOM 2127 C CA . PHE A 1 302 ? 17.596 16.418 28.743 1.00 10.18 299 PHE A CA 1
ATOM 2128 C C . PHE A 1 302 ? 18.697 17.422 28.370 1.00 9.72 299 PHE A C 1
ATOM 2129 O O . PHE A 1 302 ? 18.447 18.619 28.130 1.00 11.75 299 PHE A O 1
ATOM 2137 N N . THR A 1 303 ? 19.902 16.877 28.230 1.00 9.87 300 THR A N 1
ATOM 2138 C CA . THR A 1 303 ? 21.022 17.699 27.799 1.00 13.47 300 THR A CA 1
ATOM 2139 C C . THR A 1 303 ? 21.805 16.933 26.728 1.00 13.79 300 THR A C 1
ATOM 2140 O O . THR A 1 303 ? 21.707 15.725 26.602 1.00 13.63 300 THR A O 1
ATOM 2144 N N . THR A 1 304 ? 22.579 17.671 25.958 1.00 13.91 301 THR A N 1
ATOM 2145 C CA . THR A 1 304 ? 23.325 17.062 24.878 1.00 14.13 301 THR A CA 1
ATOM 2146 C C . THR A 1 304 ? 24.351 16.068 25.369 1.00 14.75 301 THR A C 1
ATOM 2147 O O . THR A 1 304 ? 25.119 16.346 26.295 1.00 16.08 301 THR A O 1
ATOM 2151 N N . TYR A 1 305 ? 24.331 14.869 24.798 1.00 13.29 302 TYR A N 1
ATOM 2152 C CA . TYR A 1 305 ? 25.242 13.798 25.178 1.00 13.74 302 TYR A CA 1
ATOM 2153 C C . TYR A 1 305 ? 26.333 13.608 24.092 1.00 15.59 302 TYR A C 1
ATOM 2154 O O . TYR A 1 305 ? 27.535 13.427 24.394 1.00 15.60 302 TYR A O 1
ATOM 2163 N N . SER A 1 306 ? 25.894 13.626 22.849 1.00 14.88 303 SER A N 1
ATOM 2164 C CA . SER A 1 306 ? 26.811 13.535 21.713 1.00 15.70 303 SER A CA 1
ATOM 2165 C C . SER A 1 306 ? 26.096 14.027 20.483 1.00 14.67 303 SER A C 1
ATOM 2166 O O . SER A 1 306 ? 24.860 14.188 20.482 1.00 16.27 303 SER A O 1
ATOM 2169 N N . VAL A 1 307 ? 26.844 14.309 19.424 1.00 12.98 304 VAL A N 1
ATOM 2170 C CA . VAL A 1 307 ? 26.201 14.817 18.218 1.00 12.64 304 VAL A CA 1
ATOM 2171 C C . VAL A 1 307 ? 26.738 14.028 17.037 1.00 12.38 304 VAL A C 1
ATOM 2172 O O . VAL A 1 307 ? 27.961 13.784 16.988 1.00 14.72 304 VAL A O 1
ATOM 2176 N N . ASP A 1 308 ? 25.855 13.644 16.127 1.00 12.51 305 ASP A N 1
ATOM 2177 C CA . ASP A 1 308 ? 26.276 12.997 14.865 1.00 12.18 305 ASP A CA 1
ATOM 2178 C C . ASP A 1 308 ? 26.138 14.060 13.791 1.00 13.30 305 ASP A C 1
ATOM 2179 O O . ASP A 1 308 ? 25.130 14.751 13.670 1.00 13.82 305 ASP A O 1
ATOM 2184 N N . THR A 1 309 ? 27.157 14.202 12.967 1.00 11.57 306 THR A N 1
ATOM 2185 C CA . THR A 1 309 ? 27.124 15.205 11.911 1.00 13.98 306 THR A CA 1
ATOM 2186 C C . THR A 1 309 ? 27.173 14.536 10.512 1.00 13.54 306 THR A C 1
ATOM 2187 O O . THR A 1 309 ? 27.971 13.600 10.292 1.00 15.15 306 THR A O 1
ATOM 2191 N N . ALA A 1 310 ? 26.293 14.963 9.602 1.00 14.92 307 ALA A N 1
ATOM 2192 C CA . ALA A 1 310 ? 26.359 14.481 8.232 1.00 14.07 307 ALA A CA 1
ATOM 2193 C C . ALA A 1 310 ? 27.144 15.563 7.525 1.00 16.27 307 ALA A C 1
ATOM 2194 O O . ALA A 1 310 ? 26.746 16.735 7.572 1.00 17.18 307 ALA A O 1
ATOM 2196 N N . TYR A 1 311 ? 28.196 15.167 6.836 1.00 14.61 308 TYR A N 1
ATOM 2197 C CA . TYR A 1 311 ? 29.053 16.097 6.088 1.00 16.32 308 TYR A CA 1
ATOM 2198 C C . TYR A 1 311 ? 28.837 15.936 4.599 1.00 15.72 308 TYR A C 1
ATOM 2199 O O . TYR A 1 311 ? 28.546 14.844 4.098 1.00 16.09 308 TYR A O 1
ATOM 2208 N N . ALA A 1 312 ? 28.941 17.047 3.876 1.00 16.34 309 ALA A N 1
ATOM 2209 C CA . ALA A 1 312 ? 28.725 16.990 2.445 1.00 17.73 309 ALA A CA 1
ATOM 2210 C C . ALA A 1 312 ? 29.436 18.191 1.810 1.00 17.29 309 ALA A C 1
ATOM 2211 O O . ALA A 1 312 ? 29.920 19.096 2.496 1.00 16.72 309 ALA A O 1
ATOM 2213 N N . LEU A 1 313 ? 29.499 18.161 0.489 1.00 19.39 310 LEU A N 1
ATOM 2214 C CA . LEU A 1 313 ? 30.069 19.314 -0.217 1.00 21.97 310 LEU A CA 1
ATOM 2215 C C . LEU A 1 313 ? 28.950 20.389 -0.172 1.00 23.80 310 LEU A C 1
ATOM 2216 O O . LEU A 1 313 ? 29.289 21.579 0.009 1.00 28.41 310 LEU A O 1
#

GO terms:
  GO:0010125 mycothiol biosynthetic process (P, IDA)
  GO:0035447 mycothiol synthase activity (F, IDA)
  GO:0051701 biological process involved in interaction with host (P, IMP)
  GO:0010125 mycothiol biosynthetic process (P, TAS)
  GO:0005829 cytosol (C, TAS)
  GO:0035447 mycothiol synthase activity (F, TAS)
  GO:0010126 mycothiol metabolic process (P, IMP)
  GO:0035447 mycothiol synthase activity (F, IMP)
  GO:0071468 cellular response to acidic pH (P, IMP)
  GO:0070301 cellular response to hydrogen peroxide (P, IMP)

B-factor: mean 20.2, std 8.94, range [7.94, 54.63]

Organism: Mycobacterium tuberculosis (strain ATCC 25618 / H37Rv) (NCBI:txid83332)

Foldseek 3Di:
DWDKDQADDPVLLVLVVVQQVQQCVPVVWRQDDPVQNVCRHDRQWIKTWADDDDPPDGTFKMKIWHAACHTEITMDGRPVGPPPCPVVVVVVVRCVVRVQRYKYKGFQCDVVNVVSLVVNVKDFDWKKFKWWDALPPFDDFDDDAQKDKDFAPPPVCVVLVLVQQQQQCPVPRPSHPDDVVVVVVVCPDPFDDRRLKMFMAGVHHTFWIFRKTDDPVDFLEIEREDTTGRPVNPPPCVSLNRVRVSSVVVSVVHVHRIYMYIHIPPPVVVVVSCVVGPIDTDGMMTIMGD

CATH classification: 3.40.630.30

Secondary structure (DSSP, 8-state):
----BS---HHHHHHHHHHHHHHHHHHSS-SS-HHHHHHTTSSSSEEEEEE-SSTT--EEEEEEEE-----EEEEEE-GGG-SSSHHHHHHHHHHHHTTT--EEEEGGG-HHHHHHHHHTT-EEEEEEEEEEEESSS-------TTEEEEE--SGGGHHHHHHHHHHHTTT-TTTSS--HHHHHHHHTSTT--GGGEEEEEE---EEEEEEEE--TTSTTEEEEEEEEE-GGG-SSSHHHHHHHHHHHHHHHH----EEEEEEETT-HHHHHHHHHTT-EEEEEEEEEE-

Radius of gyration: 21.13 Å; Cα contacts (8 Å, |Δi|>4): 552; chains: 1; bounding box: 63×38×48 Å

InterPro domains:
  IPR000182 GNAT domain [PF00583] (46-111)
  IPR000182 GNAT domain [PF00583] (196-299)
  IPR000182 GNAT domain [PS51186] (4-141)
  IPR000182 GNAT domain [PS51186] (152-315)
  IPR016181 Acyl-CoA N-acyltransferase [SSF55729] (5-307)
  IPR017813 Mycothiol acetyltransferase [MF_01698] (4-310)
  IPR017813 Mycothiol acetyltransferase [PIRSF021524] (6-310)
  IPR017813 Mycothiol acetyltransferase [TIGR03448] (5-308)
  IPR050276 MshD Mycothiol Acetyltransferase [PTHR43617] (160-300)

Nearest PDB structures (foldseek):
  1p0h-assembly1_A  TM=1.003E+00  e=2.732E-65  Mycobacterium tuberculosis H37Rv
  2c27-assembly1_A  TM=8.928E-01  e=1.762E-54  Mycobacterium tuberculosis H37Rv
  7q3a-assembly1_A  TM=7.519E-01  e=9.288E-22  Mycobacteroides abscessus ATCC 19977
  7q3a-assembly2_B  TM=7.315E-01  e=1.085E-20  Mycobacteroides abscessus ATCC 19977
  8gxf-assembly2_C  TM=6.124E-01  e=6.264E-04  Pseudomonas flexibilis

Solvent-accessible surface area: 15235 Å² total; per-residue (Å²): 144,60,101,70,76,70,35,16,76,70,110,43,43,184,25,0,113,57,5,7,95,35,0,47,87,100,43,64,49,44,20,1,17,115,80,6,42,130,9,1,56,61,148,139,7,58,0,0,38,29,74,25,131,182,120,93,42,102,17,40,0,0,0,1,6,29,86,117,93,27,11,46,0,22,41,6,16,45,26,158,16,69,237,194,44,22,16,41,46,0,1,150,22,0,22,85,86,24,90,23,141,0,46,11,31,12,39,18,17,55,99,74,35,108,64,49,4,85,83,24,52,14,90,46,71,85,84,40,28,25,7,38,22,63,36,190,141,50,30,161,47,109,76,51,154,31,19,58,56,100,54,13,71,23,98,102,8,14,77,45,3,28,64,0,2,43,37,31,43,80,81,73,129,137,26,12,59,15,71,57,94,44,3,50,105,53,69,68,81,96,19,37,50,59,86,0,2,6,0,0,19,20,131,92,139,1,32,0,3,0,4,3,33,44,48,84,109,98,110,24,29,0,27,11,62,11,29,5,13,11,61,75,6,60,234,157,48,6,17,82,4,0,0,3,24,0,0,56,9,0,29,176,80,64,159,108,71,6,0,5,0,110,6,46,47,111,65,87,74,16,24,167,25,12,100,67,8,37,4,93,81,109,33,42,26,6,0,22,13,116

Sequence (290 aa):
ALDWRSALTADEQRSSVRALVTATTAVDGVAPVGEQVLRELGQQRTEHLLVAGSRPGGPIIGYLNLSSPPGGAMAELVVHPQSRRRGIGTAMARAALAKTAGRNQFWWAHGTLDPARATASALGLVGVRELIQMRRPLRDIPEPTIPDGVVIRTYAGTSDDAELLRVNNAAFAGHPEQGGWTAVQLAERRGEAWFDPDGLILAFGDGRLLGFHWTKVHPDHPGLGEVYVLGVDPAAQRRGLGQMLTSSIGIVSLARRLVEPAVLLYVESDNVAAVRTYQSLGFTTYSVDTAYAL